Protein 4H5B (pdb70)

Sequence (301 aa):
ETALLTLDTLAKYLQEKEVQLDIEENGGQRFIRMGWRFEMGDAAVLVSVNDGPNNTSRLEITCVTQKTYADRRAEVAMMLNDRNRERAFARSIDQEGNVWLEYVGFYPTLAEMPQETFDTLFGGVLMHFQDDYAALEGYVPQEGMQIQQPQAALLTLDTLAKYLQEKEVQLDIEENGGQRFIRMGWRFEMGDAAVLVSVNDGPNNTSRLEITCVTQKTYADRRAEVAMMLNDRNRERAFARSIDQEGNVWLEYVGFYPTLAEMPQETFDTLFGGVLMHFQDDYAALEGYVPQEGMQIQQPQ

Solvent-accessible surface area: 14997 Å² total; per-residue (Å²): 189,121,32,63,3,42,11,81,23,0,13,102,14,6,104,93,118,158,19,135,47,95,74,56,110,102,80,73,74,92,22,0,98,3,47,19,137,12,72,10,10,41,9,31,0,47,1,16,21,28,108,36,106,76,102,5,1,75,0,48,0,20,0,20,2,119,76,74,10,55,135,73,40,73,101,0,5,49,47,1,7,47,40,2,49,121,80,3,12,5,1,0,0,28,134,127,0,31,1,37,1,31,4,20,0,13,2,18,53,94,19,92,0,40,66,79,2,0,43,41,1,13,34,24,0,20,48,43,1,4,48,2,0,8,38,6,69,60,62,134,40,187,168,41,40,84,143,88,34,76,24,92,84,69,1,46,10,84,25,0,5,63,15,5,102,106,124,157,30,164,28,89,69,61,113,61,87,82,69,96,28,0,98,5,63,60,196,24,133,16,13,51,4,26,0,51,0,14,18,32,94,35,110,74,104,5,0,82,0,47,0,18,0,19,0,102,91,76,8,52,136,77,43,76,104,1,4,46,50,1,7,70,42,2,74,136,96,8,8,4,1,0,0,14,135,121,0,24,2,65,0,16,2,20,0,13,2,20,47,89,14,112,0,51,62,79,2,0,42,32,0,12,26,17,0,22,109,48,1,53,65,2,0,28,44,6,67,57,76,86,104,148,161,75,174,142,134,148,126,107,225

Radius of gyration: 20.13 Å; Cα contacts (8 Å, |Δi|>4): 583; chains: 2; bounding box: 49×69×47 Å

Foldseek 3Di:
DQQWDAQVSVVVLCVVVVFDWDWDDDDHWIKIWHWFQFPQAIKIKIWGWADDPPQKIKTKIKIKGPDFDLVCQVVLQVVQVVCVVVHDWHWHADNRGIIMTMDIDMGRHRHDDDSVNSCVVVLRSVQVVSVSSCVVRVNADPVGGDSDDGSD/DWDAQVVLVVLCVVVVFDWDWDDDDNFIKIWHKAADPQAIWIWIWGWAQDPPQKIKTKIKIKTPDFDQVCQVVLQVVQVVCVVVHDFHWHADNRGIIMTMDIDMDRHRHDDDSVNSCVVNVVSVVVVSVSSCVVRVDDPDDDDDDDDDD

CATH classification: 3.30.1460.70

Organism: Deinococcus radiodurans (strain ATCC 13939 / DSM 20539 / JCM 16871 / CCUG 27074 / LMG 4051 / NBRC 15346 / NCIMB 9279 / VKM B-1422 / R1) (NCBI:txid243230)

InterPro domains:
  IPR019660 Putative sensory transduction regulator YbjN [PF10722] (19-150)

Nearest PDB structures (foldseek):
  4h5b-assembly1_A  TM=1.007E+00  e=1.788E-30  Deinococcus radiodurans R1 = ATCC 13939 = DSM 20539
  6vu7-assembly1_D  TM=5.967E-01  e=1.656E-03  Escherichia coli 55989
  5fr7-assembly1_B  TM=5.844E-01  e=1.860E-03  Erwinia amylovora CFBP1430
  5vly-assembly1_A  TM=4.175E-01  e=1.415E-02  Qubevirus durum
  4ang-assembly1_A  TM=4.502E-01  e=2.159E-01  Pseudomonas phage PRR1

Structure (mmCIF, N/CA/C/O backbone):
data_4H5B
#
_entry.id   4H5B
#
_cell.length_a   91.714
_cell.length_b   91.714
_cell.length_c   87.746
_cell.angle_alpha   90.00
_cell.angle_beta   90.00
_cell.angle_gamma   120.00
#
_symmetry.space_group_name_H-M   'P 65'
#
loop_
_entity.id
_entity.type
_entity.pdbx_description
1 polymer 'DR_1245 protein'
2 non-polymer 'BROMIDE ION'
3 non-polymer GLYCEROL
4 non-polymer 'POTASSIUM ION'
5 non-polymer 'SULFATE ION'
6 water water
#
loop_
_atom_site.group_PDB
_atom_site.id
_atom_site.type_symbol
_atom_site.label_atom_id
_atom_site.label_alt_id
_atom_site.label_comp_id
_atom_site.label_asym_id
_atom_site.label_entity_id
_atom_site.label_seq_id
_atom_site.pdbx_PDB_ins_code
_atom_site.Cartn_x
_atom_site.Cartn_y
_atom_site.Cartn_z
_atom_site.occupancy
_atom_site.B_iso_or_equiv
_atom_site.auth_seq_id
_atom_site.auth_comp_id
_atom_site.auth_asym_id
_atom_site.auth_atom_id
_atom_site.pdbx_PDB_model_num
ATOM 1 N N . GLU A 1 2 ? 85.132 36.335 8.864 1.00 42.90 2 GLU A N 1
ATOM 2 C CA . GLU A 1 2 ? 86.319 36.022 9.695 1.00 38.65 2 GLU A CA 1
ATOM 3 C C . GLU A 1 2 ? 86.001 36.238 11.182 1.00 33.74 2 GLU A C 1
ATOM 4 O O . GLU A 1 2 ? 86.129 35.302 11.970 1.00 36.44 2 GLU A O 1
ATOM 10 N N . THR A 1 3 ? 85.595 37.443 11.579 1.00 41.33 3 THR A N 1
ATOM 11 C CA . THR A 1 3 ? 85.327 37.660 13.006 1.00 37.57 3 THR A CA 1
ATOM 12 C C . THR A 1 3 ? 83.896 38.125 13.369 1.00 33.87 3 THR A C 1
ATOM 13 O O . THR A 1 3 ? 83.624 38.407 14.539 1.00 33.98 3 THR A O 1
ATOM 17 N N . ALA A 1 4 ? 83.014 38.225 12.379 1.00 30.98 4 ALA A N 1
ATOM 18 C CA . ALA A 1 4 ? 81.658 38.696 12.620 1.00 28.69 4 ALA A CA 1
ATOM 19 C C . ALA A 1 4 ? 80.738 37.528 12.928 1.00 26.37 4 ALA A C 1
ATOM 20 O O . ALA A 1 4 ? 80.518 36.646 12.078 1.00 25.83 4 ALA A O 1
ATOM 22 N N . LEU A 1 5 ? 80.204 37.520 14.147 1.00 24.51 5 LEU A N 1
ATOM 23 C CA . LEU A 1 5 ? 79.371 36.401 14.610 1.00 23.03 5 LEU A CA 1
ATOM 24 C C . LEU A 1 5 ? 77.911 36.809 14.681 1.00 22.10 5 LEU A C 1
ATOM 25 O O . LEU A 1 5 ? 77.575 37.995 14.668 1.00 21.29 5 LEU A O 1
ATOM 30 N N . LEU A 1 6 ? 77.051 35.806 14.779 1.00 21.28 6 LEU A N 1
ATOM 31 C CA . LEU A 1 6 ? 75.614 36.043 14.845 1.00 20.84 6 LEU A CA 1
ATOM 32 C C . LEU A 1 6 ? 75.209 36.652 16.193 1.00 21.33 6 LEU A C 1
ATOM 33 O O . LEU A 1 6 ? 75.012 35.932 17.207 1.00 21.80 6 LEU A O 1
ATOM 38 N N . THR A 1 7 ? 75.078 37.972 16.201 1.00 21.28 7 THR A N 1
ATOM 39 C CA . THR A 1 7 ? 74.606 38.690 17.386 1.00 22.07 7 THR A CA 1
ATOM 40 C C . THR A 1 7 ? 73.797 39.862 16.865 1.00 22.21 7 THR A C 1
ATOM 41 O O . THR A 1 7 ? 73.982 40.272 15.717 1.00 21.87 7 THR A O 1
ATOM 45 N N . LEU A 1 8 ? 72.918 40.415 17.698 1.00 23.08 8 LEU A N 1
ATOM 46 C CA . LEU A 1 8 ? 72.095 41.553 17.267 1.00 23.41 8 LEU A CA 1
ATOM 47 C C . LEU A 1 8 ? 72.970 42.765 16.881 1.00 24.67 8 LEU A C 1
ATOM 48 O O . LEU A 1 8 ? 72.684 43.482 15.922 1.00 24.61 8 LEU A O 1
ATOM 53 N N . ASP A 1 9 ? 74.065 42.968 17.597 1.00 25.89 9 ASP A N 1
ATOM 54 C CA . ASP A 1 9 ? 74.969 44.073 17.271 1.00 27.82 9 ASP A CA 1
ATOM 55 C C . ASP A 1 9 ? 75.669 43.902 15.930 1.00 25.99 9 ASP A C 1
ATOM 56 O O . ASP A 1 9 ? 75.907 44.895 15.228 1.00 26.10 9 ASP A O 1
ATOM 61 N N . THR A 1 10 ? 76.006 42.664 15.570 1.00 24.57 10 THR A N 1
ATOM 62 C CA . THR A 1 10 ? 76.610 42.447 14.259 1.00 24.23 10 THR A CA 1
ATOM 63 C C . THR A 1 10 ? 75.579 42.795 13.155 1.00 23.34 10 THR A C 1
ATOM 64 O O . THR A 1 10 ? 75.900 43.472 12.181 1.00 23.12 10 THR A O 1
ATOM 68 N N . LEU A 1 11 ? 74.341 42.371 13.339 1.00 22.44 11 LEU A N 1
ATOM 69 C CA . LEU A 1 11 ? 73.315 42.652 12.315 1.00 22.69 11 LEU A CA 1
ATOM 70 C C . LEU A 1 11 ? 72.969 44.135 12.218 1.00 23.29 11 LEU A C 1
ATOM 71 O O . LEU A 1 11 ? 72.720 44.623 11.127 1.00 24.06 11 LEU A O 1
ATOM 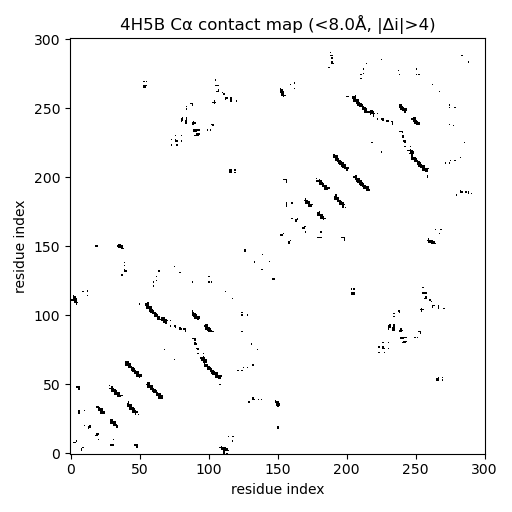76 N N . ALA A 1 12 ? 72.941 44.839 13.347 1.00 24.08 12 ALA A N 1
ATOM 77 C CA . ALA A 1 12 ? 72.736 46.295 13.371 1.00 25.16 12 ALA A CA 1
ATOM 78 C C . ALA A 1 12 ? 73.821 47.042 12.596 1.00 26.51 12 ALA A C 1
ATOM 79 O O . ALA A 1 12 ? 73.543 48.002 11.858 1.00 26.65 12 ALA A O 1
ATOM 81 N N . LYS A 1 13 ? 75.059 46.581 12.766 1.00 26.84 13 LYS A N 1
ATOM 82 C CA . LYS A 1 13 ? 76.190 47.134 12.043 1.00 28.46 13 LYS A CA 1
ATOM 83 C C . LYS A 1 13 ? 75.997 46.936 10.534 1.00 27.64 13 LYS A C 1
ATOM 84 O O . LYS A 1 13 ? 76.143 47.893 9.783 1.00 28.57 13 LYS A O 1
ATOM 90 N N . TYR A 1 14 ? 75.676 45.715 10.109 1.00 26.15 14 TYR A N 1
ATOM 91 C CA . TYR A 1 14 ? 75.432 45.450 8.687 1.00 26.65 14 TYR A CA 1
ATOM 92 C C . TYR A 1 14 ? 74.334 46.366 8.086 1.00 27.59 14 TYR A C 1
ATOM 93 O O . TYR A 1 14 ? 74.466 46.866 6.955 1.00 28.77 14 TYR A O 1
ATOM 102 N N . LEU A 1 15 ? 73.268 46.571 8.849 1.00 27.09 15 LEU A N 1
ATOM 103 C CA . LEU A 1 15 ? 72.169 47.457 8.439 1.00 27.75 15 LEU A CA 1
ATOM 104 C C . LEU A 1 15 ? 72.598 48.934 8.397 1.00 30.27 15 LEU A C 1
ATOM 105 O O . LEU A 1 15 ? 72.299 49.659 7.442 1.00 31.07 15 LEU A O 1
ATOM 110 N N . GLN A 1 16 ? 73.353 49.356 9.403 1.00 31.79 16 GLN A N 1
ATOM 111 C CA . GLN A 1 16 ? 73.944 50.700 9.440 1.00 35.51 16 GLN A CA 1
ATOM 112 C C . GLN A 1 16 ? 74.849 50.967 8.244 1.00 37.00 16 GLN A C 1
ATOM 113 O O . GLN A 1 16 ? 74.814 52.060 7.668 1.00 36.78 16 GLN A O 1
ATOM 119 N N . GLU A 1 17 ? 75.654 49.965 7.893 1.00 36.92 17 GLU A N 1
ATOM 120 C CA . GLU A 1 17 ? 76.561 50.067 6.754 1.00 39.50 17 GLU A CA 1
ATOM 121 C C . GLU A 1 17 ? 75.831 50.279 5.426 1.00 40.13 17 GLU A C 1
ATOM 122 O O . GLU A 1 17 ? 76.415 50.776 4.465 1.00 42.86 17 GLU A O 1
ATOM 128 N N . LYS A 1 18 ? 74.558 49.915 5.382 1.00 38.58 18 LYS A N 1
ATOM 129 C CA . LYS A 1 18 ? 73.734 50.151 4.204 1.00 39.96 18 LYS A CA 1
ATOM 130 C C . LYS A 1 18 ? 72.842 51.379 4.383 1.00 40.25 18 LYS A C 1
ATOM 131 O O . LYS A 1 18 ? 71.863 51.559 3.640 1.00 41.27 18 LYS A O 1
ATOM 137 N N . GLU A 1 19 ? 73.188 52.190 5.386 1.00 40.01 19 GLU A N 1
ATOM 138 C CA . GLU A 1 19 ? 72.482 53.414 5.791 1.00 41.03 19 GLU A CA 1
ATOM 139 C C . GLU A 1 19 ? 70.981 53.196 6.052 1.00 38.85 19 GLU A C 1
ATOM 140 O O . GLU A 1 19 ? 70.154 54.087 5.847 1.00 38.03 19 GLU A O 1
ATOM 151 N N . VAL A 1 20 ? 70.651 52.003 6.534 1.00 34.94 20 VAL A N 1
ATOM 152 C CA . VA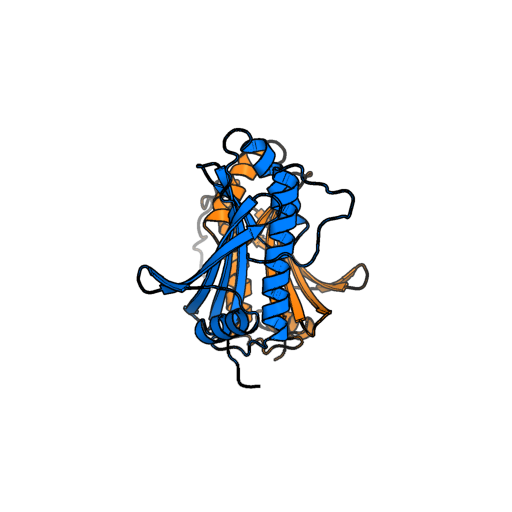L A 1 20 ? 69.291 51.694 6.967 1.00 33.44 20 VAL A CA 1
ATOM 153 C C . VAL A 1 20 ? 69.086 52.348 8.323 1.00 34.78 20 VAL A C 1
ATOM 154 O O . VAL A 1 20 ? 69.939 52.203 9.202 1.00 34.29 20 VAL A O 1
ATOM 158 N N . GLN A 1 21 ? 67.999 53.107 8.486 1.00 35.04 21 GLN A N 1
ATOM 159 C CA . GLN A 1 21 ? 67.705 53.745 9.783 1.00 36.50 21 GLN A CA 1
ATOM 160 C C . GLN A 1 21 ? 67.021 52.712 10.676 1.00 34.45 21 GLN A C 1
ATOM 161 O O . GLN A 1 21 ? 66.107 52.020 10.241 1.00 33.09 21 GLN A O 1
ATOM 177 N N . LEU A 1 22 ? 67.435 52.636 11.935 1.00 34.27 22 LEU A N 1
ATOM 178 C CA . LEU A 1 22 ? 66.915 51.615 12.824 1.00 33.55 22 LEU A CA 1
ATOM 179 C C . LEU A 1 22 ? 66.999 52.049 14.269 1.00 35.01 22 LEU A C 1
ATOM 180 O O . LEU A 1 22 ? 67.806 52.932 14.618 1.00 36.42 22 LEU A O 1
ATOM 185 N N . ASP A 1 23 ? 66.190 51.429 15.120 1.00 34.59 23 ASP A N 1
ATOM 186 C CA . ASP A 1 23 ? 66.438 51.551 16.556 1.00 38.14 23 ASP A CA 1
ATOM 187 C C . ASP A 1 23 ? 66.478 50.194 17.231 1.00 37.51 23 ASP A C 1
ATOM 188 O O . ASP A 1 23 ? 65.880 49.217 16.751 1.00 34.94 23 ASP A O 1
ATOM 197 N N . ILE A 1 24 ? 67.225 50.121 18.320 1.00 39.26 24 ILE A N 1
ATOM 198 C CA . ILE A 1 24 ? 67.323 48.903 19.077 1.00 39.98 24 ILE A CA 1
ATOM 199 C C . ILE A 1 24 ? 66.400 49.044 20.293 1.00 43.01 24 ILE A C 1
ATOM 200 O O . ILE A 1 24 ? 66.537 49.976 21.079 1.00 42.12 24 ILE A O 1
ATOM 205 N N . GLU A 1 25 ? 65.439 48.133 20.416 1.00 43.63 25 GLU A N 1
ATOM 206 C CA . GLU A 1 25 ? 64.460 48.186 21.497 1.00 49.30 25 GLU A CA 1
ATOM 207 C C . GLU A 1 25 ? 64.520 46.925 22.352 1.00 50.47 25 GLU A C 1
ATOM 208 O O . GLU A 1 25 ? 65.285 46.014 22.065 1.00 45.26 25 GLU A O 1
ATOM 214 N N . GLU A 1 26 ? 63.702 46.881 23.399 1.00 55.88 26 GLU A N 1
ATOM 215 C CA . GLU A 1 26 ? 63.706 45.771 24.343 1.00 61.56 26 GLU A CA 1
ATOM 216 C C . GLU A 1 26 ? 62.317 45.545 24.932 1.00 65.76 26 GLU A C 1
ATOM 217 O O . GLU A 1 26 ? 61.717 46.468 25.490 1.00 67.75 26 GLU A O 1
ATOM 223 N N . ASN A 1 27 ? 61.816 44.320 24.786 1.00 66.73 27 ASN A N 1
ATOM 224 C CA . ASN A 1 27 ? 60.599 43.859 25.462 1.00 70.06 27 ASN A CA 1
ATOM 225 C C . ASN A 1 27 ? 60.893 42.576 26.217 1.00 72.51 27 ASN A C 1
ATOM 226 O O . ASN A 1 27 ? 61.537 41.669 25.681 1.00 72.18 27 ASN A O 1
ATOM 231 N N . GLY A 1 28 ? 60.423 42.494 27.457 1.00 73.43 28 GLY A N 1
ATOM 232 C CA . GLY A 1 28 ? 60.803 41.392 28.323 1.00 73.93 28 GLY A CA 1
ATOM 233 C C . GLY A 1 28 ? 62.306 41.455 28.482 1.00 75.08 28 GLY A C 1
ATOM 234 O O . GLY A 1 28 ? 62.866 42.519 28.770 1.00 78.63 28 GLY A O 1
ATOM 235 N N . GLY A 1 29 ? 62.969 40.328 28.270 1.00 72.33 29 GLY A N 1
ATOM 236 C CA . GLY A 1 29 ? 64.426 40.303 28.306 1.00 71.50 29 GLY A CA 1
ATOM 237 C C . GLY A 1 29 ? 65.064 40.493 26.936 1.00 66.36 29 GLY A C 1
ATOM 238 O O . GLY A 1 29 ? 66.259 40.789 26.844 1.00 66.95 29 GLY A O 1
ATOM 239 N N . GLN A 1 30 ? 64.260 40.350 25.883 1.00 61.54 30 GLN A N 1
ATOM 240 C CA . GLN A 1 30 ? 64.755 40.257 24.501 1.00 55.68 30 GLN A CA 1
ATOM 241 C C . GLN A 1 30 ? 64.870 41.609 23.767 1.00 49.66 30 GLN A C 1
ATOM 242 O O . GLN A 1 30 ? 63.871 42.293 23.553 1.00 46.30 30 GLN A O 1
ATOM 248 N N . ARG A 1 31 ? 66.098 41.970 23.396 1.00 44.09 31 ARG A N 1
ATOM 249 C CA . ARG A 1 31 ? 66.356 43.115 22.523 1.00 39.63 31 ARG A CA 1
ATOM 250 C C . ARG A 1 31 ? 66.014 42.771 21.076 1.00 34.30 31 ARG A C 1
ATOM 251 O O . ARG A 1 31 ? 66.129 41.612 20.664 1.00 31.79 31 ARG A O 1
ATOM 259 N N . PHE A 1 32 ? 65.606 43.777 20.301 1.00 31.36 32 PHE A N 1
ATOM 260 C CA . PHE A 1 32 ? 65.368 43.576 18.863 1.00 28.50 32 PHE A CA 1
ATOM 261 C C . PHE A 1 32 ? 65.637 44.857 18.089 1.00 27.50 32 PHE A C 1
ATOM 262 O O . PHE A 1 32 ? 65.647 45.955 18.673 1.00 27.86 32 PHE A O 1
ATOM 270 N N . ILE A 1 33 ? 65.838 44.720 16.782 1.00 24.78 33 ILE A N 1
ATOM 271 C CA . ILE A 1 33 ? 66.023 45.875 15.931 1.00 25.53 33 ILE A CA 1
ATOM 272 C C . ILE A 1 33 ? 64.632 46.159 15.337 1.00 25.79 33 ILE A C 1
ATOM 273 O O . ILE A 1 33 ? 63.954 45.225 14.832 1.00 23.88 33 ILE A O 1
ATOM 278 N N . ARG A 1 34 ? 64.219 47.421 15.399 1.00 27.62 34 ARG A N 1
ATOM 279 C CA . ARG A 1 34 ? 62.986 47.878 14.753 1.00 28.78 34 ARG A CA 1
ATOM 280 C C . ARG A 1 34 ? 63.291 48.865 13.628 1.00 29.00 34 ARG A C 1
ATOM 281 O O . ARG A 1 34 ? 64.047 49.812 13.818 1.00 29.07 34 ARG A O 1
ATOM 289 N N . MET A 1 35 ? 62.660 48.644 12.473 1.00 27.65 35 MET A N 1
ATOM 290 C CA . MET A 1 35 ? 62.819 49.495 11.303 1.00 28.68 35 MET A CA 1
ATOM 291 C C . MET A 1 35 ? 61.432 49.774 10.705 1.00 28.50 35 MET A C 1
ATOM 292 O O . MET A 1 35 ? 60.553 48.913 10.772 1.00 27.85 35 MET A O 1
ATOM 297 N N . GLY A 1 36 ? 61.252 50.969 10.145 1.00 29.19 36 GLY A N 1
ATOM 298 C CA . GLY A 1 36 ? 60.118 51.276 9.268 1.00 29.94 36 GLY A CA 1
ATOM 299 C C . GLY A 1 36 ? 60.659 51.125 7.850 1.00 30.27 36 GLY A C 1
ATOM 300 O O . GLY A 1 36 ? 61.872 51.247 7.628 1.00 31.29 36 GLY A O 1
ATOM 301 N N . TRP A 1 37 ? 59.781 50.844 6.897 1.00 28.82 37 TRP A N 1
ATOM 302 C CA . TRP A 1 37 ? 60.180 50.716 5.505 1.00 29.73 37 TRP A CA 1
ATOM 303 C C . TRP A 1 37 ? 59.056 51.192 4.637 1.00 30.33 37 TRP A C 1
ATOM 304 O O . TRP A 1 37 ? 57.915 50.777 4.827 1.00 30.02 37 TRP A O 1
ATOM 315 N N . ARG A 1 38 ? 59.347 52.074 3.690 1.00 31.96 38 ARG A N 1
ATOM 316 C CA . ARG A 1 38 ? 58.306 52.557 2.770 1.00 34.61 38 ARG A CA 1
ATOM 317 C C . ARG A 1 38 ? 58.463 51.899 1.413 1.00 33.57 38 ARG A C 1
ATOM 318 O O . ARG A 1 38 ? 59.373 52.227 0.653 1.00 35.47 38 ARG A O 1
ATOM 326 N N . PHE A 1 39 ? 57.582 50.966 1.107 1.00 31.96 39 PHE A N 1
ATOM 327 C CA . PHE A 1 39 ? 57.616 50.308 -0.192 1.00 32.29 39 PHE A CA 1
ATOM 328 C C . PHE A 1 39 ? 56.771 51.114 -1.163 1.00 33.98 39 PHE A C 1
ATOM 329 O O . PHE A 1 39 ? 55.975 51.922 -0.727 1.00 34.82 39 PHE A O 1
ATOM 337 N N . GLU A 1 40 ? 56.924 50.887 -2.471 1.00 37.73 40 GLU A N 1
ATOM 338 C CA . GLU A 1 40 ? 56.110 51.629 -3.461 1.00 40.40 40 GLU A CA 1
ATOM 339 C C . GLU A 1 40 ? 54.616 51.489 -3.176 1.00 38.22 40 GLU A C 1
ATOM 340 O O . GLU A 1 40 ? 53.843 52.431 -3.360 1.00 40.08 40 GLU A O 1
ATOM 346 N N . MET A 1 41 ? 54.198 50.323 -2.687 1.00 34.39 41 MET A N 1
ATOM 347 C CA . MET A 1 41 ? 52.770 50.100 -2.518 1.00 32.25 41 MET A CA 1
ATOM 348 C C . MET A 1 41 ? 52.258 50.311 -1.094 1.00 30.74 41 MET A C 1
ATOM 349 O O . MET A 1 41 ? 51.064 50.141 -0.829 1.00 29.32 41 MET A O 1
ATOM 354 N N . GLY A 1 42 ? 53.147 50.652 -0.160 1.00 28.98 42 GLY A N 1
ATOM 355 C CA . GLY A 1 42 ? 52.686 50.853 1.207 1.00 27.38 42 GLY A CA 1
ATOM 356 C C . GLY A 1 42 ? 53.829 50.777 2.209 1.00 26.36 42 GLY A C 1
ATOM 357 O O . GLY A 1 42 ? 54.944 50.391 1.874 1.00 25.81 42 GLY A O 1
ATOM 358 N N . ASP A 1 43 ? 53.539 51.188 3.431 1.00 26.67 43 ASP A N 1
ATOM 359 C CA . ASP A 1 43 ? 54.526 51.157 4.513 1.00 27.10 43 ASP A CA 1
ATOM 360 C C . ASP A 1 43 ? 54.529 49.807 5.230 1.00 24.73 43 ASP A C 1
ATOM 361 O O . ASP A 1 43 ? 53.583 49.032 5.097 1.00 23.87 43 ASP A O 1
ATOM 366 N N . ALA A 1 44 ? 55.585 49.545 6.007 1.00 24.33 44 ALA A N 1
ATOM 367 C CA . ALA A 1 44 ? 55.722 48.270 6.685 1.00 22.47 44 ALA A CA 1
ATOM 368 C C . ALA A 1 44 ? 56.650 48.465 7.899 1.00 23.28 44 ALA A C 1
ATOM 369 O O . ALA A 1 44 ? 57.324 49.507 8.013 1.00 23.66 44 ALA A O 1
ATOM 371 N N . ALA A 1 45 ? 56.600 47.520 8.829 1.00 22.38 45 ALA A N 1
ATOM 372 C CA . ALA A 1 45 ? 57.556 47.493 9.937 1.00 23.55 45 ALA A CA 1
ATOM 373 C C . ALA A 1 45 ? 58.414 46.275 9.632 1.00 22.90 45 ALA A C 1
ATOM 374 O O . ALA A 1 45 ? 57.914 45.296 9.071 1.00 21.69 45 ALA A O 1
ATOM 376 N N . VAL A 1 46 ? 59.707 46.346 9.948 1.00 23.82 46 VAL A N 1
ATOM 377 C CA . VAL A 1 46 ? 60.616 45.218 9.791 1.00 22.37 46 VAL A CA 1
ATOM 378 C C . VAL A 1 46 ? 61.356 45.048 11.130 1.00 23.03 46 VAL A C 1
ATOM 379 O O . VAL A 1 46 ? 61.909 46.027 11.653 1.00 23.77 46 VAL A O 1
ATOM 383 N N . LEU A 1 47 ? 61.300 43.840 11.700 1.00 21.81 47 LEU A N 1
ATOM 384 C CA . LEU A 1 47 ? 61.962 43.534 12.987 1.00 22.38 47 LEU A CA 1
ATOM 385 C C . LEU A 1 47 ? 62.991 42.424 12.828 1.00 21.61 47 LEU A C 1
ATOM 386 O O . LEU A 1 47 ? 62.830 41.541 11.978 1.00 20.31 47 LEU A O 1
ATOM 391 N N . VAL A 1 48 ? 64.045 42.483 13.636 1.00 21.61 48 VAL A N 1
ATOM 392 C CA . VAL A 1 48 ? 65.098 41.476 13.604 1.00 21.22 48 VAL A CA 1
ATOM 393 C C . VAL A 1 48 ? 65.467 41.188 15.071 1.00 22.00 48 VAL A C 1
ATOM 394 O O . VAL A 1 48 ? 65.645 42.122 15.876 1.00 21.29 48 VAL A O 1
ATOM 398 N N . SER A 1 49 ? 65.551 39.909 15.417 1.00 21.21 49 SER A N 1
ATOM 399 C CA . SER A 1 49 ? 66.108 39.539 16.703 1.00 23.10 49 SER A CA 1
ATOM 400 C C . SER A 1 49 ? 66.961 38.277 16.588 1.00 22.52 49 SER A C 1
ATOM 401 O O . SER A 1 49 ? 66.845 37.528 15.605 1.00 22.20 49 SER A O 1
ATOM 404 N N . VAL A 1 50 ? 67.807 38.068 17.597 1.00 23.16 50 VAL A N 1
ATOM 405 C CA . VAL A 1 50 ? 68.642 36.879 17.727 1.00 23.35 50 VAL A CA 1
ATOM 406 C C . VAL A 1 50 ? 68.329 36.311 19.091 1.00 25.83 50 VAL A C 1
ATOM 407 O O . VAL A 1 50 ? 68.606 36.948 20.116 1.00 25.79 50 VAL A O 1
ATOM 411 N N . ASN A 1 51 ? 67.755 35.115 19.116 1.00 27.26 51 ASN A N 1
ATOM 412 C CA . ASN A 1 51 ? 67.265 34.536 20.379 1.00 31.17 51 ASN A CA 1
ATOM 413 C C . ASN A 1 51 ? 68.040 33.272 20.724 1.00 32.40 51 ASN A C 1
ATOM 414 O O . ASN A 1 51 ? 68.092 32.351 19.929 1.00 27.95 51 ASN A O 1
ATOM 419 N N . ASP A 1 52 ? 68.658 33.218 21.899 1.00 34.97 52 ASP A N 1
ATOM 420 C CA . ASP A 1 52 ? 69.319 31.973 22.294 1.00 38.41 52 ASP A CA 1
ATOM 421 C C . ASP A 1 52 ? 68.374 30.909 22.774 1.00 40.48 52 ASP A C 1
ATOM 422 O O . ASP A 1 52 ? 67.289 31.190 23.311 1.00 42.14 52 ASP A O 1
ATOM 427 N N . GLY A 1 53 ? 68.791 29.667 22.565 1.00 38.84 53 GLY A N 1
ATOM 428 C CA . GLY A 1 53 ? 68.002 28.541 23.014 1.00 39.02 53 GLY A CA 1
ATOM 429 C C . GLY A 1 53 ? 68.890 27.525 23.671 1.00 38.78 53 GLY A C 1
ATOM 430 O O . GLY A 1 53 ? 70.094 27.751 23.821 1.00 38.74 53 GLY A O 1
ATOM 431 N N . PRO A 1 54 ? 68.304 26.392 24.056 1.00 40.55 54 PRO A N 1
ATOM 432 C CA . PRO A 1 54 ? 69.088 25.278 24.579 1.00 40.49 54 PRO A CA 1
ATOM 433 C C . PRO A 1 54 ? 69.907 24.604 23.468 1.00 37.51 54 PRO A C 1
ATOM 434 O O . PRO A 1 54 ? 69.717 24.881 22.259 1.00 35.51 54 PRO A O 1
ATOM 438 N N . ASN A 1 55 ? 70.809 23.730 23.887 1.00 36.48 55 ASN A N 1
ATOM 439 C CA . ASN A 1 55 ? 71.579 22.905 22.981 1.00 35.21 55 ASN A CA 1
ATOM 440 C C . ASN A 1 55 ? 72.462 23.765 22.094 1.00 32.81 55 ASN A C 1
ATOM 441 O O . ASN A 1 55 ? 72.701 23.431 20.923 1.00 31.49 55 ASN A O 1
ATOM 446 N N . ASN A 1 56 ? 72.903 24.891 22.664 1.00 31.55 56 ASN A N 1
ATOM 447 C CA . ASN A 1 56 ? 73.825 25.828 22.043 1.00 29.93 56 ASN A CA 1
ATOM 448 C C . ASN A 1 56 ? 73.365 26.217 20.658 1.00 27.54 56 ASN A C 1
ATOM 449 O O . ASN A 1 56 ? 74.154 26.285 19.726 1.00 26.28 56 ASN A O 1
ATOM 458 N N . THR A 1 57 ? 72.069 26.445 20.529 1.00 26.09 57 THR A N 1
ATOM 459 C CA . THR A 1 57 ? 71.509 26.819 19.247 1.00 24.85 57 THR A CA 1
ATOM 460 C C . THR A 1 57 ? 70.783 28.158 19.405 1.00 24.84 57 THR A C 1
ATOM 461 O O . THR A 1 57 ? 70.175 28.393 20.447 1.00 25.85 57 THR A O 1
ATOM 465 N N . SER A 1 58 ? 70.867 29.028 18.398 1.00 23.82 58 SER A N 1
ATOM 466 C CA . SER A 1 58 ? 70.200 30.334 18.419 1.00 23.99 58 SER A CA 1
ATOM 467 C C . SER A 1 58 ? 69.298 30.486 17.207 1.00 23.10 58 SER A C 1
ATOM 468 O O . SER A 1 58 ? 69.541 29.850 16.182 1.00 22.71 58 SER A O 1
ATOM 471 N N . ARG A 1 59 ? 68.265 31.319 17.332 1.00 23.37 59 ARG A N 1
ATOM 472 C CA . ARG A 1 59 ? 67.311 31.564 16.270 1.00 23.35 59 ARG A CA 1
ATOM 473 C C . ARG A 1 59 ? 67.447 33.019 15.801 1.00 23.46 59 ARG A C 1
ATOM 474 O O . ARG A 1 59 ? 67.436 33.963 16.620 1.00 24.40 59 ARG A O 1
ATOM 482 N N . LEU A 1 60 ? 67.677 33.186 14.507 1.00 21.05 60 LEU A N 1
ATOM 483 C CA . LEU A 1 60 ? 67.665 34.492 13.888 1.00 21.30 60 LEU A CA 1
ATOM 484 C C . LEU A 1 60 ? 66.245 34.636 13.321 1.00 21.29 60 LEU A C 1
ATOM 485 O O . LEU A 1 60 ? 65.787 33.781 12.557 1.00 19.90 60 LEU A O 1
ATOM 490 N N . GLU A 1 61 ? 65.527 35.662 13.768 1.00 22.07 61 GLU A N 1
ATOM 491 C CA . GLU A 1 61 ? 64.136 35.883 13.339 1.00 22.63 61 GLU A CA 1
ATOM 492 C C . GLU A 1 61 ? 64.054 37.253 12.663 1.00 22.24 61 GLU A C 1
ATOM 493 O O . GLU A 1 61 ? 64.571 38.243 13.205 1.00 22.01 61 GLU A O 1
ATOM 499 N N . ILE A 1 62 ? 63.472 37.287 11.456 1.00 20.73 62 ILE A N 1
ATOM 500 C CA . ILE A 1 62 ? 63.232 38.544 10.700 1.00 20.64 62 ILE A CA 1
ATOM 501 C C . ILE A 1 62 ? 61.733 38.557 10.392 1.00 22.26 62 ILE A C 1
ATOM 502 O O . ILE A 1 62 ? 61.182 37.531 9.956 1.00 20.83 62 ILE A O 1
ATOM 507 N N . THR A 1 63 ? 61.068 39.692 10.657 1.00 22.41 63 THR A N 1
ATOM 508 C CA . THR A 1 63 ? 59.623 39.785 10.508 1.00 22.42 63 THR A CA 1
ATOM 509 C C . THR A 1 63 ? 59.267 41.080 9.785 1.00 22.66 63 THR A C 1
ATOM 510 O O . THR A 1 63 ? 59.788 42.164 10.136 1.00 23.02 63 THR A O 1
ATOM 514 N N . CYS A 1 64 ? 58.378 40.967 8.799 1.00 21.27 64 CYS A N 1
ATOM 515 C CA . CYS A 1 64 ? 57.839 42.121 8.084 1.00 21.08 64 CYS A CA 1
ATOM 516 C C . CYS A 1 64 ? 56.326 42.156 8.311 1.00 20.96 64 CYS A C 1
ATOM 517 O O . CYS A 1 64 ? 55.671 41.094 8.304 1.00 19.38 64 CYS A O 1
ATOM 520 N N . VAL A 1 65 ? 55.751 43.352 8.461 1.00 20.34 65 VAL A N 1
ATOM 521 C CA . VAL A 1 65 ? 54.295 43.439 8.585 1.00 21.01 65 VAL A CA 1
ATOM 522 C C . VAL A 1 65 ? 53.786 44.672 7.849 1.00 21.21 65 VAL A C 1
ATOM 523 O O . VAL A 1 65 ? 54.356 45.760 7.959 1.00 21.56 65 VAL A O 1
ATOM 527 N N . THR A 1 66 ? 52.742 44.480 7.064 1.00 20.78 66 THR A N 1
ATOM 528 C CA . THR A 1 66 ? 52.123 45.587 6.321 1.00 21.57 66 THR A CA 1
ATOM 529 C C . THR A 1 66 ? 51.517 46.588 7.298 1.00 23.18 66 THR A C 1
ATOM 530 O O . THR A 1 66 ? 50.931 46.186 8.291 1.00 24.14 66 THR A O 1
ATOM 534 N N . GLN A 1 67 ? 51.656 47.886 7.016 1.00 24.54 67 GLN A N 1
ATOM 535 C CA . GLN A 1 67 ? 50.843 48.915 7.689 1.00 26.94 67 GLN A CA 1
ATOM 536 C C . GLN A 1 67 ? 49.389 48.777 7.230 1.00 27.33 67 GLN A C 1
ATOM 537 O O . GLN A 1 67 ? 48.453 49.028 7.998 1.00 27.72 67 GLN A O 1
ATOM 543 N N . LYS A 1 68 ? 49.195 48.397 5.966 1.00 26.45 68 LYS A N 1
ATOM 544 C CA . LYS A 1 68 ? 47.835 48.291 5.427 1.00 27.30 68 LYS A CA 1
ATOM 545 C C . LYS A 1 68 ? 47.187 47.015 5.944 1.00 26.93 68 LYS A C 1
ATOM 546 O O . LYS A 1 68 ? 47.885 46.059 6.303 1.00 24.53 68 LYS A O 1
ATOM 557 N N . THR A 1 69 ? 45.860 47.027 6.033 1.00 28.23 69 THR A N 1
ATOM 558 C CA . THR A 1 69 ? 45.123 45.860 6.518 1.00 28.79 69 THR A CA 1
ATOM 559 C C . THR A 1 69 ? 44.098 45.373 5.489 1.00 29.31 69 THR A C 1
ATOM 560 O O . THR A 1 69 ? 43.606 46.155 4.646 1.00 29.06 69 THR A O 1
ATOM 564 N N . TYR A 1 70 ? 43.762 44.084 5.583 1.00 28.21 70 TYR A N 1
ATOM 565 C CA . TYR A 1 70 ? 42.919 43.424 4.605 1.00 28.80 70 TYR A CA 1
ATOM 566 C C . TYR A 1 70 ? 41.870 42.525 5.280 1.00 29.82 70 TYR A C 1
ATOM 567 O O . TYR A 1 70 ? 41.604 41.403 4.816 1.00 29.29 70 TYR A O 1
ATOM 576 N N . ALA A 1 71 ? 41.300 43.003 6.388 1.00 31.62 71 ALA A N 1
ATOM 577 C CA . ALA A 1 71 ? 40.354 42.194 7.170 1.00 33.99 71 ALA A CA 1
ATOM 578 C C . ALA A 1 71 ? 39.123 41.788 6.362 1.00 35.20 71 ALA A C 1
ATOM 579 O O . ALA A 1 71 ? 38.537 40.738 6.616 1.00 36.76 71 ALA A O 1
ATOM 581 N N . ASP A 1 72 ? 38.765 42.600 5.376 1.00 35.53 72 ASP A N 1
ATOM 582 C CA . ASP A 1 72 ? 37.570 42.354 4.569 1.00 37.82 72 ASP A CA 1
ATOM 583 C C . ASP A 1 72 ? 37.773 41.289 3.482 1.00 37.38 72 ASP A C 1
ATOM 584 O O . ASP A 1 72 ? 36.801 40.841 2.851 1.00 37.08 72 ASP A O 1
ATOM 593 N N . ARG A 1 73 ? 39.034 40.895 3.278 1.00 35.60 73 ARG A N 1
ATOM 594 C CA . ARG A 1 73 ? 39.425 39.899 2.275 1.00 34.42 73 ARG A CA 1
ATOM 595 C C . ARG A 1 73 ? 40.163 38.742 2.971 1.00 32.99 73 ARG A C 1
ATOM 596 O O . ARG A 1 73 ? 41.026 38.084 2.376 1.00 31.20 73 ARG A O 1
ATOM 604 N N . ARG A 1 74 ? 39.845 38.491 4.235 1.00 33.29 74 ARG A N 1
ATOM 605 C CA . ARG A 1 74 ? 40.695 37.638 5.056 1.00 32.29 74 ARG A CA 1
ATOM 606 C C . ARG A 1 74 ? 40.907 36.212 4.502 1.00 31.71 74 ARG A C 1
ATOM 607 O O . ARG A 1 74 ? 42.053 35.729 4.422 1.00 27.73 74 ARG A O 1
ATOM 615 N N . ALA A 1 75 ? 39.803 35.563 4.114 1.00 31.54 75 ALA A N 1
ATOM 616 C CA . ALA A 1 75 ? 39.841 34.198 3.553 1.00 32.44 75 ALA A CA 1
ATOM 617 C C . ALA A 1 75 ? 40.624 34.146 2.238 1.00 30.88 75 ALA A C 1
ATOM 618 O O . ALA A 1 75 ? 41.493 33.272 2.062 1.00 29.91 75 ALA A O 1
ATOM 620 N N . GLU A 1 76 ? 40.320 35.088 1.345 1.00 29.47 76 GLU A N 1
ATOM 621 C CA . GLU A 1 76 ? 41.032 35.246 0.075 1.00 29.60 76 GLU A CA 1
ATOM 622 C C . GLU A 1 76 ? 42.544 35.437 0.284 1.00 27.03 76 GLU A C 1
ATOM 623 O O . GLU A 1 76 ? 43.366 34.775 -0.360 1.00 25.10 76 GLU A O 1
ATOM 629 N N . VAL A 1 77 ? 42.910 36.358 1.164 1.00 25.08 77 VAL A N 1
ATOM 630 C CA . VAL A 1 77 ? 44.322 36.565 1.444 1.00 23.73 77 VAL A CA 1
ATOM 631 C C . VAL A 1 77 ? 44.969 35.294 2.025 1.00 23.07 77 VAL A C 1
ATOM 632 O O . VAL A 1 77 ? 46.038 34.901 1.588 1.00 21.86 77 VAL A O 1
ATOM 636 N N . ALA A 1 78 ? 44.297 34.644 2.974 1.00 23.85 78 ALA A N 1
ATOM 637 C CA . ALA A 1 78 ? 44.844 33.453 3.628 1.00 24.42 78 ALA A CA 1
ATOM 638 C C . ALA A 1 78 ? 45.220 32.409 2.553 1.00 24.34 78 ALA A C 1
ATOM 639 O O . ALA A 1 78 ? 46.305 31.840 2.593 1.00 23.01 78 ALA A O 1
ATOM 641 N N . MET A 1 79 ? 44.324 32.180 1.600 1.00 25.72 79 MET A N 1
ATOM 642 C CA . MET A 1 79 ? 44.611 31.202 0.529 1.00 27.85 79 MET A CA 1
ATOM 643 C C . MET A 1 79 ? 45.747 31.615 -0.403 1.00 26.25 79 MET A C 1
ATOM 644 O O . MET A 1 79 ? 46.590 30.794 -0.775 1.00 24.95 79 MET A O 1
ATOM 649 N N . MET A 1 80 ? 45.781 32.885 -0.784 1.00 25.69 80 MET A N 1
ATOM 650 C CA . MET A 1 80 ? 46.938 33.372 -1.539 1.00 27.13 80 MET A CA 1
ATOM 651 C C . MET A 1 80 ? 48.275 33.142 -0.787 1.00 23.54 80 MET A C 1
ATOM 652 O O . MET A 1 80 ? 49.255 32.650 -1.340 1.00 21.61 80 MET A O 1
ATOM 657 N N . LEU A 1 81 ? 48.318 33.540 0.478 1.00 21.30 81 LEU A N 1
ATOM 658 C CA . LEU A 1 81 ? 49.531 33.350 1.296 1.00 20.39 81 LEU A CA 1
ATOM 659 C C . LEU A 1 81 ? 49.869 31.869 1.495 1.00 20.90 81 LEU A C 1
ATOM 660 O O . LEU A 1 81 ? 51.051 31.475 1.484 1.00 20.19 81 LEU A O 1
ATOM 665 N N . ASN A 1 82 ? 48.830 31.056 1.676 1.00 21.67 82 ASN A N 1
ATOM 666 C CA . ASN A 1 82 ? 48.998 29.589 1.781 1.00 22.58 82 ASN A CA 1
ATOM 667 C C . ASN A 1 82 ? 49.819 29.013 0.617 1.00 22.64 82 ASN A C 1
ATOM 668 O O . ASN A 1 82 ? 50.770 28.254 0.818 1.00 21.16 82 ASN A O 1
ATOM 673 N N . ASP A 1 83 ? 49.455 29.376 -0.612 1.00 24.51 83 ASP A N 1
ATOM 674 C CA . ASP A 1 83 ? 50.159 28.812 -1.784 1.00 25.80 83 ASP A CA 1
ATOM 675 C C . ASP A 1 83 ? 51.628 29.264 -1.831 1.00 24.07 83 ASP A C 1
ATOM 676 O O . ASP A 1 83 ? 52.536 28.470 -2.076 1.00 25.19 83 ASP A O 1
ATOM 681 N N . ARG A 1 84 ? 51.868 30.530 -1.523 1.00 22.30 84 ARG A N 1
ATOM 682 C CA . ARG A 1 84 ? 53.233 31.052 -1.425 1.00 21.60 84 ARG A CA 1
ATOM 683 C C . ARG A 1 84 ? 54.078 30.407 -0.320 1.00 20.65 84 ARG A C 1
ATOM 684 O O . ARG A 1 84 ? 55.316 30.224 -0.472 1.00 20.18 84 ARG A O 1
ATOM 692 N N . ASN A 1 85 ? 53.410 30.046 0.778 1.00 19.40 85 ASN A N 1
ATOM 693 C CA . ASN A 1 85 ? 54.069 29.362 1.894 1.00 19.30 85 ASN A CA 1
ATOM 694 C C . ASN A 1 85 ? 54.602 27.977 1.575 1.00 21.01 85 ASN A C 1
ATOM 695 O O . ASN A 1 85 ? 55.453 27.455 2.318 1.00 22.06 85 ASN A O 1
ATOM 700 N N . ARG A 1 86 ? 54.033 27.364 0.548 1.00 22.31 86 ARG A N 1
ATOM 701 C CA . ARG A 1 86 ? 54.486 26.066 0.058 1.00 24.12 86 ARG A CA 1
ATOM 702 C C . ARG A 1 86 ? 55.567 26.228 -1.039 1.00 24.88 86 ARG A C 1
ATOM 703 O O . ARG A 1 86 ? 56.534 25.469 -1.073 1.00 26.17 86 ARG A O 1
ATOM 718 N N . GLU A 1 87 ? 55.375 27.200 -1.937 1.00 25.46 87 GLU A N 1
ATOM 719 C CA . GLU A 1 87 ? 56.205 27.343 -3.151 1.00 27.58 87 GLU A CA 1
ATOM 720 C C . GLU A 1 87 ? 57.480 28.126 -2.915 1.00 25.98 87 GLU A C 1
ATOM 721 O O . GLU A 1 87 ? 58.414 28.003 -3.679 1.00 24.85 87 GLU A O 1
ATOM 727 N N . ARG A 1 88 ? 57.500 28.932 -1.853 1.00 22.73 88 ARG A N 1
ATOM 728 C CA . ARG A 1 88 ? 58.572 29.874 -1.586 1.00 22.64 88 ARG A CA 1
ATOM 729 C C . ARG A 1 88 ? 59.129 29.695 -0.172 1.00 22.38 88 ARG A C 1
ATOM 730 O O . ARG A 1 88 ? 58.526 29.015 0.650 1.00 21.97 88 ARG A O 1
ATOM 738 N N . ALA A 1 89 ? 60.272 30.324 0.080 1.00 20.24 89 ALA A N 1
ATOM 739 C CA . ALA A 1 89 ? 60.802 30.482 1.413 1.00 19.99 89 ALA A CA 1
ATOM 740 C C . ALA A 1 89 ? 59.857 31.341 2.274 1.00 18.25 89 ALA A C 1
ATOM 741 O O . ALA A 1 89 ? 59.018 32.086 1.757 1.00 17.11 89 ALA A O 1
ATOM 743 N N . PHE A 1 90 ? 60.032 31.247 3.592 1.00 17.48 90 PHE A N 1
ATOM 744 C CA . PHE A 1 90 ? 59.398 32.152 4.561 1.00 17.11 90 PHE A CA 1
ATOM 745 C C . PHE A 1 90 ? 57.947 31.785 4.870 1.00 17.17 90 PHE A C 1
ATOM 746 O O . PHE A 1 90 ? 57.359 30.928 4.191 1.00 16.46 90 PHE A O 1
ATOM 754 N N . ALA A 1 91 ? 57.418 32.395 5.928 1.00 16.27 91 ALA A N 1
ATOM 755 C CA . ALA A 1 91 ? 56.111 32.052 6.484 1.00 16.66 91 ALA A CA 1
ATOM 756 C C . ALA A 1 91 ? 55.223 33.300 6.557 1.00 16.89 91 ALA A C 1
ATOM 757 O O . ALA A 1 91 ? 55.521 34.235 7.307 1.00 16.06 91 ALA A O 1
ATOM 759 N N . ARG A 1 92 ? 54.152 33.285 5.770 1.00 16.87 92 ARG A N 1
ATOM 760 C CA . ARG A 1 92 ? 53.215 34.431 5.681 1.00 17.02 92 ARG A CA 1
ATOM 761 C C . ARG A 1 92 ? 51.922 34.129 6.423 1.00 17.81 92 ARG A C 1
ATOM 762 O O . ARG A 1 92 ? 51.519 32.966 6.545 1.00 17.60 92 ARG A O 1
ATOM 770 N N . SER A 1 93 ? 51.280 35.174 6.950 1.00 18.32 93 SER A N 1
ATOM 771 C CA . SER A 1 93 ? 50.010 35.014 7.603 1.00 19.57 93 SER A CA 1
ATOM 772 C C . SER A 1 93 ? 49.280 36.337 7.629 1.00 20.03 93 SER A C 1
ATOM 773 O O . SER A 1 93 ? 49.892 37.403 7.428 1.00 18.89 93 SER A O 1
ATOM 776 N N . ILE A 1 94 ? 47.982 36.258 7.857 1.00 20.51 94 ILE A N 1
ATOM 777 C CA . ILE A 1 94 ? 47.204 37.473 8.056 1.00 21.72 94 ILE A CA 1
ATOM 778 C C . ILE A 1 94 ? 46.560 37.385 9.420 1.00 23.88 94 ILE A C 1
ATOM 779 O O . ILE A 1 94 ? 45.921 36.381 9.737 1.00 24.93 94 ILE A O 1
ATOM 784 N N . ASP A 1 95 ? 46.722 38.428 10.233 1.00 25.67 95 ASP A N 1
ATOM 785 C CA . ASP A 1 95 ? 46.200 38.375 11.593 1.00 28.52 95 ASP A CA 1
ATOM 786 C C . ASP A 1 95 ? 44.742 38.844 11.660 1.00 31.68 95 ASP A C 1
ATOM 787 O O . ASP A 1 95 ? 44.145 39.183 10.639 1.00 30.47 95 ASP A O 1
ATOM 792 N N . GLN A 1 96 ? 44.163 38.831 12.856 1.00 35.06 96 GLN A N 1
ATOM 793 C CA . GLN A 1 96 ? 42.749 39.170 13.012 1.00 38.65 96 GLN A CA 1
ATOM 794 C C . GLN A 1 96 ? 42.432 40.599 12.581 1.00 37.78 96 GLN A C 1
ATOM 795 O O . GLN A 1 96 ? 41.371 40.854 12.013 1.00 37.56 96 GLN A O 1
ATOM 806 N N . GLU A 1 97 ? 43.369 41.507 12.824 1.00 37.05 97 GLU A N 1
ATOM 807 C CA . GLU A 1 97 ? 43.210 42.909 12.422 1.00 37.13 97 GLU A CA 1
ATOM 808 C C . GLU A 1 97 ? 43.345 43.078 10.902 1.00 33.69 97 GLU A C 1
ATOM 809 O O . GLU A 1 97 ? 42.930 44.084 10.352 1.00 32.64 97 GLU A O 1
ATOM 820 N N . GLY A 1 98 ? 43.936 42.097 10.220 1.00 30.59 98 GLY A N 1
ATOM 821 C CA . GLY A 1 98 ? 44.077 42.174 8.768 1.00 27.60 98 GLY A CA 1
ATOM 822 C C . GLY A 1 98 ? 45.460 42.565 8.279 1.00 25.29 98 GLY A C 1
ATOM 823 O O . GLY A 1 98 ? 45.677 42.698 7.076 1.00 23.72 98 GLY A O 1
ATOM 824 N N . ASN A 1 99 ? 46.408 42.744 9.201 1.00 24.73 99 ASN A N 1
ATOM 825 C CA . ASN A 1 99 ? 47.775 43.047 8.827 1.00 23.25 99 ASN A CA 1
ATOM 826 C C . ASN A 1 99 ? 48.405 41.742 8.327 1.00 21.73 99 ASN A C 1
ATOM 827 O O . ASN A 1 99 ? 48.122 40.669 8.880 1.00 21.77 99 ASN A O 1
ATOM 832 N N . VAL A 1 100 ? 49.249 41.856 7.311 1.00 20.39 100 VAL A N 1
ATOM 833 C CA . VAL A 1 100 ? 49.889 40.702 6.689 1.00 19.17 100 VAL A CA 1
ATOM 834 C C . VAL A 1 100 ? 51.355 40.646 7.099 1.00 19.08 100 VAL A C 1
ATOM 835 O O . VAL A 1 100 ? 52.058 41.643 6.994 1.00 18.28 100 VAL A O 1
ATOM 839 N N . TRP A 1 101 ? 51.785 39.452 7.538 1.00 19.08 101 TRP A N 1
ATOM 840 C CA . TRP A 1 101 ? 53.113 39.221 8.121 1.00 19.15 101 TRP A CA 1
ATOM 841 C C . TRP A 1 101 ? 53.902 38.304 7.255 1.00 18.55 101 TRP A C 1
ATOM 842 O O . TRP A 1 101 ? 53.349 37.335 6.705 1.00 17.61 101 TRP A O 1
ATOM 853 N N . LEU A 1 102 ? 55.199 38.556 7.131 1.00 17.98 102 LEU A N 1
ATOM 854 C CA . LEU A 1 102 ? 56.080 37.535 6.558 1.00 17.87 102 LEU A CA 1
ATOM 855 C C . LEU A 1 102 ? 57.229 37.345 7.543 1.00 18.27 102 LEU A C 1
ATOM 856 O O . LEU A 1 102 ? 57.869 38.349 7.973 1.00 17.06 102 LEU A O 1
ATOM 861 N N . GLU A 1 103 ? 57.488 36.075 7.889 1.00 17.93 103 GLU A N 1
ATOM 862 C CA . GLU A 1 103 ? 58.498 35.747 8.893 1.00 18.67 103 GLU A CA 1
ATOM 863 C C . GLU A 1 103 ? 59.584 34.827 8.369 1.00 17.98 103 GLU A C 1
ATOM 864 O O . GLU A 1 103 ? 59.317 33.936 7.554 1.00 17.23 103 GLU A O 1
ATOM 870 N N . TYR A 1 104 ? 60.794 35.007 8.896 1.00 17.43 104 TYR A N 1
ATOM 871 C CA . TYR A 1 104 ? 61.909 34.080 8.664 1.00 17.78 104 TYR A CA 1
ATOM 872 C C . TYR A 1 104 ? 62.403 33.614 10.025 1.00 18.77 104 TYR A C 1
ATOM 873 O O . TYR A 1 104 ? 62.574 34.459 10.936 1.00 18.43 104 TYR A O 1
ATOM 882 N N . VAL A 1 105 ? 62.627 32.301 10.182 1.00 18.71 105 VAL A N 1
ATOM 883 C CA . VAL A 1 105 ? 63.361 31.791 11.369 1.00 19.04 105 VAL A CA 1
ATOM 884 C C . VAL A 1 105 ? 64.467 30.875 10.867 1.00 19.42 105 VAL A C 1
ATOM 885 O O . VAL A 1 105 ? 64.220 29.996 10.021 1.00 20.19 105 VAL A O 1
ATOM 892 N N . GLY A 1 106 ? 65.705 31.161 11.264 1.00 17.69 106 GLY A N 1
ATOM 893 C CA . GLY A 1 106 ? 66.811 30.283 10.971 1.00 17.91 106 GLY A CA 1
ATOM 894 C C . GLY A 1 106 ? 67.418 29.825 12.284 1.00 18.34 106 GLY A C 1
ATOM 895 O O . GLY A 1 106 ? 67.483 30.619 13.235 1.00 18.14 106 GLY A O 1
ATOM 896 N N . PHE A 1 107 ? 67.876 28.580 12.319 1.00 18.81 107 PHE A N 1
ATOM 897 C CA . PHE A 1 107 ? 68.508 27.988 13.490 1.00 19.52 107 PHE A CA 1
ATOM 898 C C . PHE A 1 107 ? 69.989 27.837 13.185 1.00 19.78 107 PHE A C 1
ATOM 899 O O . PHE A 1 107 ? 70.366 27.207 12.177 1.00 18.80 107 PHE A O 1
ATOM 907 N N . TYR A 1 108 ? 70.818 28.349 14.098 1.00 19.20 108 TYR A N 1
ATOM 908 C CA . TYR A 1 108 ? 72.269 28.400 13.933 1.00 19.65 108 TYR A CA 1
ATOM 909 C C . TYR A 1 108 ? 72.923 27.969 15.237 1.00 20.40 108 TYR A C 1
ATOM 910 O O . TYR A 1 108 ? 72.320 28.135 16.303 1.00 20.26 108 TYR A O 1
ATOM 919 N N . PRO A 1 109 ? 74.156 27.429 15.163 1.00 21.39 109 PRO A N 1
ATOM 920 C CA . PRO A 1 109 ? 74.890 27.271 16.410 1.00 22.59 109 PRO A CA 1
ATOM 921 C C . PRO A 1 109 ? 75.074 28.675 17.025 1.00 22.77 109 PRO A C 1
ATOM 922 O O . PRO A 1 109 ? 75.211 29.656 16.312 1.00 21.65 109 PRO A O 1
ATOM 926 N N . THR A 1 110 ? 74.982 28.762 18.343 1.00 24.14 110 THR A N 1
ATOM 927 C CA . THR A 1 110 ? 75.144 30.041 19.020 1.00 24.19 110 THR A CA 1
ATOM 928 C C . THR A 1 110 ? 76.478 30.672 18.663 1.00 23.52 110 THR A C 1
ATOM 929 O O . THR A 1 110 ? 77.521 29.999 18.671 1.00 24.00 110 THR A O 1
ATOM 933 N N . LEU A 1 111 ? 76.408 31.956 18.303 1.00 22.40 111 LEU A N 1
ATOM 934 C CA . LEU A 1 111 ? 77.571 32.746 17.877 1.00 22.88 111 LEU A CA 1
ATOM 935 C C . LEU A 1 111 ? 78.228 32.171 16.629 1.00 22.82 111 LEU A C 1
ATOM 936 O O . LEU A 1 111 ? 79.426 32.322 16.435 1.00 23.06 111 LEU A O 1
ATOM 941 N N . ALA A 1 112 ? 77.431 31.527 15.773 1.00 22.55 112 ALA A N 1
ATOM 942 C CA . ALA A 1 112 ? 77.906 31.139 14.425 1.00 23.21 112 ALA A CA 1
ATOM 943 C C . ALA A 1 112 ? 78.479 32.338 13.673 1.00 23.47 112 ALA A C 1
ATOM 944 O O . ALA A 1 112 ? 77.991 33.448 13.813 1.00 21.98 112 ALA A O 1
ATOM 946 N N . GLU A 1 113 ? 79.461 32.088 12.815 1.00 25.14 113 GLU A N 1
ATOM 947 C CA . GLU A 1 113 ? 79.873 33.094 11.849 1.00 27.69 113 GLU A CA 1
ATOM 948 C C . GLU A 1 113 ? 78.674 33.528 11.030 1.00 26.80 113 GLU A C 1
ATOM 949 O O . GLU A 1 113 ? 77.908 32.691 10.575 1.00 25.40 113 GLU A O 1
ATOM 955 N N . MET A 1 114 ? 78.510 34.836 10.862 1.00 26.95 114 MET A N 1
ATOM 956 C CA . MET A 1 114 ? 77.462 35.394 10.025 1.00 26.83 114 MET A CA 1
ATOM 957 C C . MET A 1 114 ? 78.079 36.508 9.153 1.00 27.05 114 MET A C 1
ATOM 958 O O . MET A 1 114 ? 78.062 37.684 9.538 1.00 27.51 114 MET A O 1
ATOM 963 N N . PRO A 1 115 ? 78.636 36.133 7.978 1.00 26.95 115 PRO A N 1
ATOM 964 C CA . PRO A 1 115 ? 79.272 37.077 7.063 1.00 27.73 115 PRO A CA 1
ATOM 965 C C . PRO A 1 115 ? 78.257 38.097 6.524 1.00 26.86 115 PRO A C 1
ATOM 966 O O . PRO A 1 115 ? 77.050 37.788 6.376 1.00 25.08 115 PRO A O 1
ATOM 970 N N . GLN A 1 116 ? 78.744 39.299 6.276 1.00 27.15 116 GLN A N 1
ATOM 971 C CA . GLN A 1 116 ? 77.935 40.397 5.752 1.00 28.36 116 GLN A CA 1
ATOM 972 C C . GLN A 1 116 ? 77.225 39.985 4.460 1.00 28.15 116 GLN A C 1
ATOM 973 O O . GLN A 1 116 ? 76.054 40.285 4.265 1.00 27.26 116 GLN A O 1
ATOM 979 N N . GLU A 1 117 ? 77.940 39.275 3.588 1.00 29.17 117 GLU A N 1
ATOM 980 C CA . GLU A 1 117 ? 77.348 38.862 2.321 1.00 30.37 117 GLU A CA 1
ATOM 981 C C . GLU A 1 117 ? 76.121 37.969 2.542 1.00 28.27 117 GLU A C 1
ATOM 982 O O . GLU A 1 117 ? 75.101 38.126 1.859 1.00 27.48 117 GLU A O 1
ATOM 988 N N . THR A 1 118 ? 76.217 37.055 3.502 1.00 26.52 118 THR A N 1
ATOM 989 C CA . THR A 1 118 ? 75.135 36.113 3.773 1.00 25.90 118 THR A CA 1
ATOM 990 C C . THR A 1 118 ? 73.932 36.834 4.379 1.00 23.63 118 THR A C 1
ATOM 991 O O . THR A 1 118 ? 72.787 36.629 3.938 1.00 21.54 118 THR A O 1
ATOM 995 N N . PHE A 1 119 ? 74.183 37.668 5.387 1.00 23.16 119 PHE A N 1
ATOM 996 C CA . PHE A 1 119 ? 73.087 38.412 5.971 1.00 22.93 119 PHE A CA 1
ATOM 997 C C . PHE A 1 119 ? 72.413 39.334 4.937 1.00 23.24 119 PHE A C 1
ATOM 998 O O . PHE A 1 119 ? 71.193 39.421 4.910 1.00 22.78 119 PHE A O 1
ATOM 1006 N N . ASP A 1 120 ? 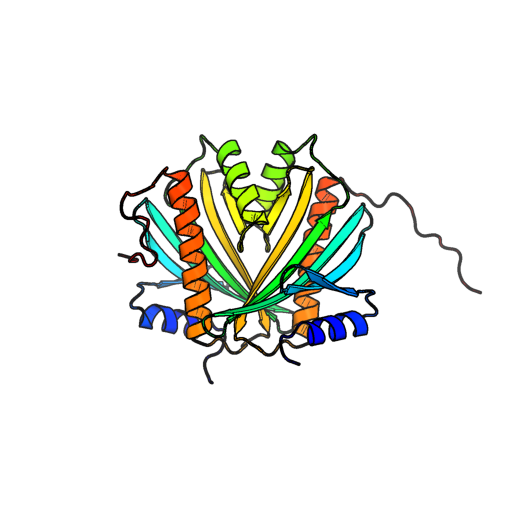73.196 40.038 4.133 1.00 25.39 120 ASP A N 1
ATOM 1007 C CA . ASP A 1 120 ? 72.625 40.951 3.150 1.00 27.19 120 ASP A CA 1
ATOM 1008 C C . ASP A 1 120 ? 71.732 40.176 2.157 1.00 26.98 120 ASP A C 1
ATOM 1009 O O . ASP A 1 120 ? 70.688 40.679 1.740 1.00 27.13 120 ASP A O 1
ATOM 1014 N N . THR A 1 121 ? 72.176 38.985 1.759 1.00 25.80 121 THR A N 1
ATOM 1015 C CA . THR A 1 121 ? 71.409 38.123 0.864 1.00 26.23 121 THR A CA 1
ATOM 1016 C C . THR A 1 121 ? 70.117 37.671 1.508 1.00 24.42 121 THR A C 1
ATOM 1017 O O . THR A 1 121 ? 69.065 37.697 0.871 1.00 23.29 121 THR A O 1
ATOM 1021 N N . LEU A 1 122 ? 70.215 37.234 2.763 1.00 22.55 122 LEU A N 1
ATOM 1022 C CA . LEU A 1 122 ? 69.053 36.788 3.510 1.00 21.34 122 LEU A CA 1
ATOM 1023 C C . LEU A 1 122 ? 68.054 37.918 3.680 1.00 21.02 122 LEU A C 1
ATOM 1024 O O . LEU A 1 122 ? 66.838 37.749 3.387 1.00 19.45 122 LEU A O 1
ATOM 1029 N N . PHE A 1 123 ? 68.553 39.049 4.199 1.00 20.53 123 PHE A N 1
ATOM 1030 C CA . PHE A 1 123 ? 67.713 40.200 4.514 1.00 21.64 123 PHE A CA 1
ATOM 1031 C C . PHE A 1 123 ? 67.043 40.748 3.237 1.00 22.84 123 PHE A C 1
ATOM 1032 O O . PHE A 1 123 ? 65.826 41.005 3.229 1.00 22.68 123 PHE A O 1
ATOM 1040 N N . GLY A 1 124 ? 67.840 40.890 2.171 1.00 23.73 124 GLY A N 1
ATOM 1041 C CA . GLY A 1 124 ? 67.357 41.367 0.858 1.00 24.96 124 GLY A CA 1
ATOM 1042 C C . GLY A 1 124 ? 66.279 40.422 0.331 1.00 24.79 124 GLY A C 1
ATOM 1043 O O . GLY A 1 124 ? 65.234 40.881 -0.182 1.00 24.51 124 GLY A O 1
ATOM 1044 N N . GLY A 1 125 ? 66.554 39.117 0.465 1.00 23.31 125 GLY A N 1
ATOM 1045 C CA . GLY A 1 125 ? 65.621 38.029 0.109 1.00 23.13 125 GLY A CA 1
ATOM 1046 C C . GLY A 1 125 ? 64.269 38.152 0.817 1.00 22.43 125 GLY A C 1
ATOM 1047 O O . GLY A 1 125 ? 63.206 38.096 0.178 1.00 22.90 125 GLY A O 1
ATOM 1048 N N . VAL A 1 126 ? 64.305 38.329 2.130 1.00 20.64 126 VAL A N 1
ATOM 1049 C CA . VAL A 1 126 ? 63.091 38.542 2.922 1.00 20.50 126 VAL A CA 1
ATOM 1050 C C . VAL A 1 126 ? 62.308 39.746 2.409 1.00 21.70 126 VAL A C 1
ATOM 1051 O O . VAL A 1 126 ? 61.119 39.620 2.120 1.00 21.26 126 VAL A O 1
ATOM 1055 N N . LEU A 1 127 ? 62.977 40.886 2.256 1.00 21.19 127 LEU A N 1
ATOM 1056 C CA . LEU A 1 127 ? 62.300 42.099 1.807 1.00 24.21 127 LEU A CA 1
ATOM 1057 C C . LEU A 1 127 ? 61.725 41.915 0.396 1.00 23.36 127 LEU A C 1
ATOM 1058 O O . LEU A 1 127 ? 60.663 42.424 0.098 1.00 23.27 127 LEU A O 1
ATOM 1063 N N . MET A 1 128 ? 62.439 41.218 -0.466 1.00 24.40 128 MET A N 1
ATOM 1064 C CA . MET A 1 128 ? 61.951 41.074 -1.843 1.00 27.03 128 MET A CA 1
ATOM 1065 C C . MET A 1 128 ? 60.699 40.187 -1.870 1.00 23.87 128 MET A C 1
ATOM 1066 O O . MET A 1 128 ? 59.734 40.495 -2.568 1.00 22.48 128 MET A O 1
ATOM 1071 N N . HIS A 1 129 ? 60.727 39.095 -1.110 1.00 21.09 129 HIS A N 1
ATOM 1072 C CA . HIS A 1 129 ? 59.537 38.243 -0.993 1.00 20.76 129 HIS A CA 1
ATOM 1073 C C . HIS A 1 129 ? 58.356 38.975 -0.390 1.00 20.25 129 HIS A C 1
ATOM 1074 O O . HIS A 1 129 ? 57.214 38.813 -0.854 1.00 20.19 129 HIS A O 1
ATOM 1081 N N . PHE A 1 130 ? 58.614 39.766 0.643 1.00 18.78 130 PHE A N 1
ATOM 1082 C CA . PHE A 1 130 ? 57.561 40.541 1.290 1.00 18.97 130 PHE A CA 1
ATOM 1083 C C . PHE A 1 130 ? 56.965 41.572 0.326 1.00 20.41 130 PHE A C 1
ATOM 1084 O O . PHE A 1 130 ? 55.726 41.733 0.287 1.00 20.59 130 PHE A O 1
ATOM 1092 N N . GLN A 1 131 ? 57.845 42.280 -0.393 1.00 20.48 131 GLN A N 1
ATOM 1093 C CA . GLN A 1 131 ? 57.436 43.284 -1.376 1.00 23.65 131 GLN A CA 1
ATOM 1094 C C . GLN A 1 131 ? 56.559 42.636 -2.455 1.00 22.12 131 GLN A C 1
ATOM 1095 O O . GLN A 1 131 ? 55.546 43.197 -2.860 1.00 21.47 131 GLN A O 1
ATOM 1101 N N . ASP A 1 132 ? 56.951 41.451 -2.907 1.00 21.26 132 ASP A N 1
ATOM 1102 C CA . ASP A 1 132 ? 56.148 40.725 -3.876 1.00 22.74 132 ASP A CA 1
ATOM 1103 C C . ASP A 1 132 ? 54.719 40.422 -3.369 1.00 21.24 132 ASP A C 1
ATOM 1104 O O . ASP A 1 132 ? 53.743 40.614 -4.089 1.00 20.32 132 ASP A O 1
ATOM 1109 N N . ASP A 1 133 ? 54.605 39.946 -2.134 1.00 19.63 133 ASP A N 1
ATOM 1110 C CA . ASP A 1 133 ? 53.282 39.683 -1.538 1.00 19.76 133 ASP A CA 1
ATOM 1111 C C . ASP A 1 133 ? 52.492 40.994 -1.385 1.00 19.39 133 ASP A C 1
ATOM 1112 O O . ASP A 1 133 ? 51.296 41.047 -1.705 1.00 19.53 133 ASP A O 1
ATOM 1117 N N . TYR A 1 134 ? 53.172 42.041 -0.919 1.00 18.67 134 TYR A N 1
ATOM 1118 C CA . TYR A 1 134 ? 52.539 43.340 -0.686 1.00 19.74 134 TYR A CA 1
ATOM 1119 C C . TYR A 1 134 ? 52.006 43.895 -2.021 1.00 19.89 134 TYR A C 1
ATOM 1120 O O . TYR A 1 134 ? 50.886 44.406 -2.091 1.00 20.14 134 TYR A O 1
ATOM 1129 N N . ALA A 1 135 ? 52.819 43.775 -3.069 1.00 20.21 135 ALA A N 1
ATOM 1130 C CA . ALA A 1 135 ? 52.410 44.182 -4.432 1.00 20.79 135 ALA A CA 1
ATOM 1131 C C . ALA A 1 135 ? 51.160 43.419 -4.892 1.00 20.95 135 ALA A C 1
ATOM 1132 O O . ALA A 1 135 ? 50.210 44.017 -5.426 1.00 21.45 135 ALA A O 1
ATOM 1134 N N . ALA A 1 136 ? 51.122 42.110 -4.632 1.00 20.69 136 ALA A N 1
ATOM 1135 C CA . ALA A 1 136 ? 49.951 41.285 -4.980 1.00 21.31 136 ALA A CA 1
ATOM 1136 C C . ALA A 1 136 ? 48.687 41.721 -4.227 1.00 22.23 136 ALA A C 1
ATOM 1137 O O . ALA A 1 136 ? 47.622 41.861 -4.834 1.00 23.72 136 ALA A O 1
ATOM 1139 N N . LEU A 1 137 ? 48.802 41.978 -2.928 1.00 21.89 137 LEU A N 1
ATOM 1140 C CA . LEU A 1 137 ? 47.655 42.478 -2.124 1.00 22.50 137 LEU A CA 1
ATOM 1141 C C . LEU A 1 137 ? 47.087 43.808 -2.652 1.00 22.95 137 LEU A C 1
ATOM 1142 O O . LEU A 1 137 ? 45.862 44.054 -2.637 1.00 22.79 137 LEU A O 1
ATOM 1147 N N . GLU A 1 138 ? 48.004 44.661 -3.093 1.00 22.95 138 GLU A N 1
ATOM 1148 C CA . GLU A 1 138 ? 47.671 46.003 -3.550 1.00 24.10 138 GLU A CA 1
ATOM 1149 C C . GLU A 1 138 ? 47.338 46.066 -5.054 1.00 24.90 138 GLU A C 1
ATOM 1150 O O . GLU A 1 138 ? 46.929 47.119 -5.552 1.00 25.76 138 GLU A O 1
ATOM 1156 N N . GLY A 1 139 ? 47.532 44.954 -5.758 1.00 24.29 139 GLY A N 1
ATOM 1157 C CA . GLY A 1 139 ? 47.351 44.895 -7.208 1.00 26.05 139 GLY A CA 1
ATOM 1158 C C . GLY A 1 139 ? 48.325 45.799 -7.923 1.00 27.04 139 GLY A C 1
ATOM 1159 O O . GLY A 1 139 ? 47.990 46.427 -8.919 1.00 28.88 139 GLY A O 1
ATOM 1160 N N . TYR A 1 140 ? 49.535 45.886 -7.406 1.00 25.93 140 TYR A N 1
ATOM 1161 C CA . TYR A 1 140 ? 50.522 46.791 -7.953 1.00 26.55 140 TYR A CA 1
ATOM 1162 C C . TYR A 1 140 ? 51.335 46.060 -9.024 1.00 26.22 140 TYR A C 1
ATOM 1163 O O . TYR A 1 140 ? 52.021 45.060 -8.730 1.00 25.20 140 TYR A O 1
ATOM 1172 N N . VAL A 1 141 ? 51.285 46.567 -10.241 1.00 26.61 141 VAL A N 1
ATOM 1173 C CA . VAL A 1 141 ? 51.901 45.877 -11.363 1.00 27.17 141 VAL A CA 1
ATOM 1174 C C . VAL A 1 141 ? 52.428 46.958 -12.339 1.00 28.69 141 VAL A C 1
ATOM 1175 O O . VAL A 1 141 ? 51.863 47.195 -13.404 1.00 29.56 141 VAL A O 1
ATOM 1182 N 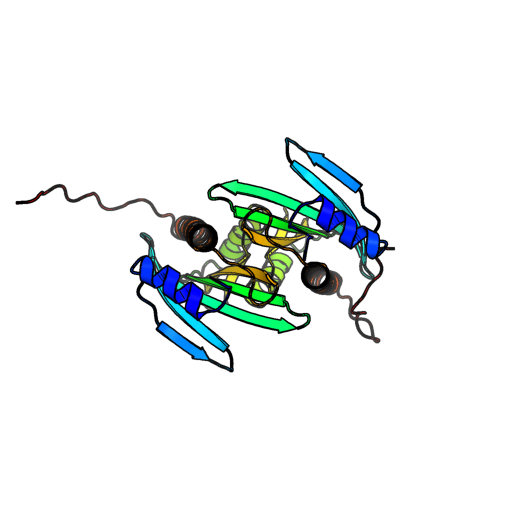N . PRO A 1 142 ? 53.513 47.659 -11.941 1.00 28.91 142 PRO A N 1
ATOM 1183 C CA . PRO A 1 142 ? 53.930 48.822 -12.710 1.00 31.22 142 PRO A CA 1
ATOM 1184 C C . PRO A 1 142 ? 54.560 48.412 -14.050 1.00 32.89 142 PRO A C 1
ATOM 1185 O O . PRO A 1 142 ? 55.178 47.328 -14.141 1.00 32.72 142 PRO A O 1
ATOM 1189 N N . GLN A 1 143 ? 54.375 49.263 -15.040 1.00 35.30 143 GLN A N 1
ATOM 1190 C CA . GLN A 1 143 ? 54.811 49.042 -16.432 1.00 38.33 143 GLN A CA 1
ATOM 1191 C C . GLN A 1 143 ? 56.311 48.709 -16.525 1.00 40.76 143 GLN A C 1
ATOM 1192 O O . GLN A 1 143 ? 56.693 47.826 -17.286 1.00 40.79 143 GLN A O 1
ATOM 1198 N N . GLU A 1 144 ? 57.129 49.410 -15.730 1.00 41.91 144 GLU A N 1
ATOM 1199 C CA . GLU A 1 144 ? 58.587 49.298 -15.786 1.00 44.91 144 GLU A CA 1
ATOM 1200 C C . GLU A 1 144 ? 59.043 48.079 -15.017 1.00 44.12 144 GLU A C 1
ATOM 1201 O O . GLU A 1 144 ? 60.223 47.739 -14.993 1.00 46.96 144 GLU A O 1
ATOM 1212 N N . GLY A 1 145 ? 58.098 47.433 -14.353 1.00 43.11 145 GLY A N 1
ATOM 1213 C CA . GLY A 1 145 ? 58.397 46.290 -13.553 1.00 44.11 145 GLY A CA 1
ATOM 1214 C C . GLY A 1 145 ? 58.797 46.805 -12.193 1.00 48.12 145 GLY A C 1
ATOM 1215 O O . GLY A 1 145 ? 59.188 47.962 -12.028 1.00 48.32 145 GLY A O 1
ATOM 1216 N N . MET A 1 146 ? 58.706 45.927 -11.220 1.00 34.47 146 MET A N 1
ATOM 1217 C CA . MET A 1 146 ? 59.003 46.266 -9.851 1.00 45.52 146 MET A CA 1
ATOM 1218 C C . MET A 1 146 ? 60.501 46.332 -9.609 1.00 47.80 146 MET A C 1
ATOM 1219 O O . MET A 1 146 ? 61.238 45.411 -9.969 1.00 50.98 146 MET A O 1
ATOM 1224 N N . GLN A 1 147 ? 60.944 47.422 -8.999 1.00 56.63 147 GLN A N 1
ATOM 1225 C CA . GLN A 1 147 ? 62.364 47.576 -8.726 1.00 65.60 147 GLN A CA 1
ATOM 1226 C C . GLN A 1 147 ? 62.823 46.601 -7.644 1.00 64.95 147 GLN A C 1
ATOM 1227 O O . GLN A 1 147 ? 62.257 46.537 -6.544 1.00 55.19 147 GLN A O 1
ATOM 1233 N N . ILE A 1 148 ? 63.844 45.830 -8.010 1.00 69.58 148 ILE A N 1
ATOM 1234 C CA . ILE A 1 148 ? 64.389 44.753 -7.189 1.00 75.02 148 ILE A CA 1
ATOM 1235 C C . ILE A 1 148 ? 64.908 45.314 -5.858 1.00 73.41 148 ILE A C 1
ATOM 1236 O O . ILE A 1 148 ? 64.760 44.680 -4.807 1.00 66.42 148 ILE A O 1
ATOM 1241 N N . GLN A 1 149 ? 65.458 46.528 -5.921 1.00 68.65 149 GLN A N 1
ATOM 1242 C CA . GLN A 1 149 ? 66.016 47.223 -4.775 1.00 66.78 149 GLN A CA 1
ATOM 1243 C C . GLN A 1 149 ? 65.267 48.537 -4.467 1.00 68.68 149 GLN A C 1
ATOM 1244 O O . GLN A 1 149 ? 65.482 49.547 -5.136 1.00 74.09 149 GLN A O 1
ATOM 1246 N N . GLN A 1 150 ? 64.400 48.519 -3.448 1.00 67.78 150 GLN A N 1
ATOM 1247 C CA . GLN A 1 150 ? 63.571 49.679 -3.061 1.00 66.44 150 GLN A CA 1
ATOM 1248 C C . GLN A 1 150 ? 64.055 50.350 -1.760 1.00 67.53 150 GLN A C 1
ATOM 1249 O O . GLN A 1 150 ? 64.291 49.663 -0.755 1.00 61.48 150 GLN A O 1
ATOM 1255 N N . PRO A 1 151 ? 64.184 51.696 -1.775 1.00 68.49 151 PRO A N 1
ATOM 1256 C CA . PRO A 1 151 ? 64.647 52.476 -0.616 1.00 64.99 151 PRO A CA 1
ATOM 1257 C C . PRO A 1 151 ? 63.734 52.427 0.619 1.00 58.94 151 PRO A C 1
ATOM 1258 O O . PRO A 1 151 ? 62.503 52.518 0.509 1.00 53.45 151 PRO A O 1
ATOM 1262 N N . GLN A 1 152 ? 64.360 52.308 1.790 1.00 51.96 152 GLN A N 1
ATOM 1263 C CA . GLN A 1 152 ? 63.664 52.391 3.066 1.00 45.34 152 GLN A CA 1
ATOM 1264 C C . GLN A 1 152 ? 62.899 53.702 3.155 1.00 48.83 152 GLN A C 1
ATOM 1265 O O . GLN A 1 152 ? 61.812 53.756 3.742 1.00 44.08 152 GLN A O 1
ATOM 1271 N N . ALA A 1 153 ? 63.496 54.743 2.564 1.00 57.25 153 ALA A N 1
ATOM 1272 C CA . ALA A 1 153 ? 63.002 56.133 2.559 1.00 63.88 153 ALA A CA 1
ATOM 1273 C C . ALA A 1 153 ? 61.761 56.413 3.420 1.00 69.18 153 ALA A C 1
ATOM 1274 O O . ALA A 1 153 ? 61.086 57.438 3.259 1.00 76.47 153 ALA A O 1
ATOM 1276 N N . ALA B 1 4 ? 82.760 18.958 9.992 1.00 41.54 4 ALA B N 1
ATOM 1277 C CA . ALA B 1 4 ? 81.277 18.861 10.152 1.00 31.55 4 ALA B CA 1
ATOM 1278 C C . ALA B 1 4 ? 80.630 20.095 9.492 1.00 28.61 4 ALA B C 1
ATOM 1279 O O . ALA B 1 4 ? 80.066 20.957 10.173 1.00 30.60 4 ALA B O 1
ATOM 1281 N N . LEU B 1 5 ? 80.762 20.197 8.180 1.00 39.45 5 LEU B N 1
ATOM 1282 C CA . LEU B 1 5 ? 80.245 21.351 7.460 1.00 35.18 5 LEU B CA 1
ATOM 1283 C C . LEU B 1 5 ? 78.858 21.051 6.884 1.00 31.48 5 LEU B C 1
ATOM 1284 O O . LEU B 1 5 ? 78.436 19.890 6.847 1.00 30.46 5 LEU B O 1
ATOM 1289 N N . LEU B 1 6 ? 78.163 22.101 6.459 1.00 28.49 6 LEU B N 1
ATOM 1290 C CA . LEU B 1 6 ? 76.818 21.969 5.906 1.00 26.23 6 LEU B CA 1
ATOM 1291 C C . LEU B 1 6 ? 76.882 21.378 4.498 1.00 26.53 6 LEU B C 1
ATOM 1292 O O . LEU B 1 6 ? 77.055 22.105 3.526 1.00 26.87 6 LEU B O 1
ATOM 1297 N N . THR B 1 7 ? 76.747 20.060 4.408 1.00 26.32 7 THR B N 1
ATOM 1298 C CA . THR B 1 7 ? 76.661 19.377 3.116 1.00 27.36 7 THR B CA 1
ATOM 1299 C C . THR B 1 7 ? 75.580 18.335 3.290 1.00 26.93 7 THR B C 1
ATOM 1300 O O . THR B 1 7 ? 75.321 17.890 4.398 1.00 25.82 7 THR B O 1
ATOM 1304 N N . LEU B 1 8 ? 74.940 17.924 2.208 1.00 28.16 8 LEU B N 1
ATOM 1305 C CA . LEU B 1 8 ? 73.906 16.901 2.366 1.00 28.00 8 LEU B CA 1
ATOM 1306 C C . LEU B 1 8 ? 74.493 15.623 3.024 1.00 29.42 8 LEU B C 1
ATOM 1307 O O . LEU B 1 8 ? 73.838 15.001 3.882 1.00 28.81 8 LEU B O 1
ATOM 1312 N N . ASP B 1 9 ? 75.725 15.261 2.646 1.00 31.03 9 ASP B N 1
ATOM 1313 C CA . ASP B 1 9 ? 76.343 14.012 3.135 1.00 33.35 9 ASP B CA 1
ATOM 1314 C C . ASP B 1 9 ? 76.532 14.073 4.660 1.00 31.91 9 ASP B C 1
ATOM 1315 O O . ASP B 1 9 ? 76.338 13.079 5.377 1.00 31.66 9 ASP B O 1
ATOM 1320 N N . THR B 1 10 ? 76.896 15.250 5.147 1.00 30.08 10 THR B N 1
ATOM 1321 C CA . THR B 1 10 ? 77.022 15.468 6.586 1.00 29.43 10 THR B CA 1
ATOM 1322 C C . THR B 1 10 ? 75.701 15.249 7.328 1.00 27.02 10 THR B C 1
ATOM 1323 O O . THR B 1 10 ? 75.675 14.605 8.374 1.00 27.07 10 THR B O 1
ATOM 1327 N N . LEU B 1 11 ? 74.616 15.812 6.802 1.00 25.13 11 LEU B N 1
ATOM 1328 C CA . LEU B 1 11 ? 73.312 15.656 7.406 1.00 23.53 11 LEU B CA 1
ATOM 1329 C C . LEU B 1 11 ? 72.844 14.198 7.391 1.00 24.44 11 LEU B C 1
ATOM 1330 O O . LEU B 1 11 ? 72.261 13.725 8.365 1.00 23.91 11 LEU B O 1
ATOM 1335 N N . ALA B 1 12 ? 73.136 13.482 6.306 1.00 25.35 12 ALA B N 1
ATOM 1336 C CA . ALA B 1 12 ? 72.755 12.084 6.218 1.00 26.50 12 ALA B CA 1
ATOM 1337 C C . ALA B 1 12 ? 73.560 11.266 7.236 1.00 28.43 12 ALA B C 1
ATOM 1338 O O . ALA B 1 12 ? 73.053 10.310 7.823 1.00 28.89 12 ALA B O 1
ATOM 1340 N N . LYS B 1 13 ? 74.818 11.642 7.449 1.00 29.25 13 LYS B N 1
ATOM 1341 C CA . LYS B 1 13 ? 75.630 10.940 8.440 1.00 31.75 13 LYS B CA 1
ATOM 1342 C C . LYS B 1 13 ? 75.012 11.149 9.824 1.00 30.72 13 LYS B C 1
ATOM 1343 O O . LYS B 1 13 ? 74.902 10.192 10.585 1.00 31.22 13 LYS B O 1
ATOM 1346 N N . TYR B 1 14 ? 74.587 12.384 10.119 1.00 28.33 14 TYR B N 1
ATOM 1347 C CA . TYR B 1 14 ? 73.973 12.692 11.413 1.00 28.28 14 TYR B CA 1
ATOM 1348 C C . TYR B 1 14 ? 72.692 11.896 11.619 1.00 28.40 14 TYR B C 1
ATOM 1349 O O . TYR B 1 14 ? 72.417 11.401 12.706 1.00 29.82 14 TYR B O 1
ATOM 1358 N N . LEU B 1 15 ? 71.884 11.788 10.574 1.00 27.85 15 LEU B N 1
ATOM 1359 C CA . LEU B 1 15 ? 70.658 11.017 10.687 1.00 27.84 15 LEU B CA 1
ATOM 1360 C C . LEU B 1 15 ? 70.971 9.543 10.839 1.00 30.29 15 LEU B C 1
ATOM 1361 O O . LEU B 1 15 ? 70.380 8.857 11.665 1.00 30.91 15 LEU B O 1
ATOM 1366 N N . GLN B 1 16 ? 71.924 9.059 10.059 1.00 32.80 16 GLN B N 1
ATOM 1367 C CA . GLN B 1 16 ? 72.270 7.650 10.118 1.00 37.28 16 GLN B CA 1
ATOM 1368 C C . G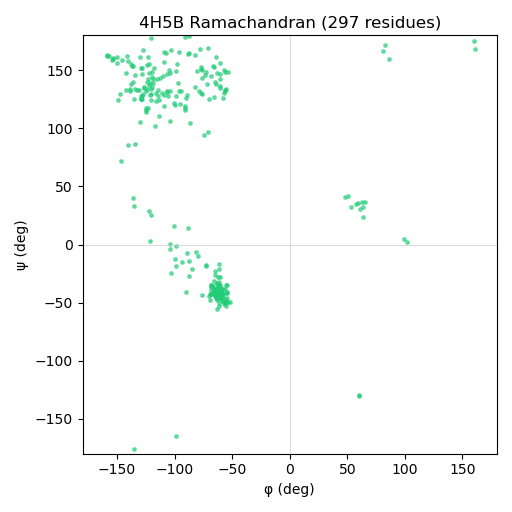LN B 1 16 ? 72.871 7.265 11.457 1.00 39.77 16 GLN B C 1
ATOM 1369 O O . GLN B 1 16 ? 72.655 6.149 11.915 1.00 41.68 16 GLN B O 1
ATOM 1375 N N . GLU B 1 17 ? 73.579 8.206 12.090 1.00 40.72 17 GLU B N 1
ATOM 1376 C CA . GLU B 1 17 ? 74.122 8.025 13.442 1.00 43.91 17 GLU B CA 1
ATOM 1377 C C . GLU B 1 17 ? 73.002 7.796 14.448 1.00 43.44 17 GLU B C 1
ATOM 1378 O O . GLU B 1 17 ? 73.183 7.073 15.421 1.00 45.40 17 GLU B O 1
ATOM 1389 N N . LYS B 1 18 ? 71.857 8.415 14.198 1.00 40.38 18 LYS B N 1
ATOM 1390 C CA . LYS B 1 18 ? 70.666 8.243 15.021 1.00 40.93 18 LYS B CA 1
ATOM 1391 C C . LYS B 1 18 ? 69.801 7.062 14.541 1.00 40.62 18 LYS B C 1
ATOM 1392 O O . LYS B 1 18 ? 68.642 6.935 14.936 1.00 40.24 18 LYS B O 1
ATOM 1398 N N . GLU B 1 19 ? 70.369 6.214 13.688 1.00 40.93 19 GLU B N 1
ATOM 1399 C CA . GLU B 1 19 ? 69.682 5.030 13.141 1.00 42.93 19 GLU B CA 1
ATOM 1400 C C . GLU B 1 19 ? 68.449 5.349 12.271 1.00 39.55 19 GLU B C 1
ATOM 1401 O O . GLU B 1 19 ? 67.569 4.496 12.081 1.00 39.65 19 GLU B O 1
ATOM 1407 N N . VAL B 1 20 ? 68.407 6.554 11.712 1.00 35.89 20 VAL B N 1
ATOM 1408 C CA . VAL B 1 20 ? 67.334 6.895 10.766 1.00 33.34 20 VAL B CA 1
ATOM 1409 C C . VAL B 1 20 ? 67.555 6.155 9.440 1.00 34.87 20 VAL B C 1
ATOM 1410 O O . VAL B 1 20 ? 68.688 6.053 8.969 1.00 35.47 20 VAL B O 1
ATOM 1414 N N . GLN B 1 21 ? 66.467 5.631 8.874 1.00 34.76 21 GLN B N 1
ATOM 1415 C CA . GLN B 1 21 ? 66.465 4.996 7.558 1.00 36.45 21 GLN B CA 1
ATOM 1416 C C . GLN B 1 21 ? 66.173 6.049 6.515 1.00 33.44 21 GLN B C 1
ATOM 1417 O O . GLN B 1 21 ? 65.187 6.786 6.624 1.00 31.09 21 GLN B O 1
ATOM 1423 N N . LEU B 1 22 ? 67.038 6.146 5.517 1.00 33.08 22 LEU B N 1
ATOM 1424 C CA . LEU B 1 22 ? 66.923 7.227 4.541 1.00 32.28 22 LEU B CA 1
ATOM 1425 C C . LEU B 1 22 ? 67.540 6.808 3.224 1.00 34.29 22 LEU B C 1
ATOM 1426 O O . LEU B 1 22 ? 68.351 5.886 3.186 1.00 34.41 22 LEU B O 1
ATOM 1431 N N . ASP B 1 23 ? 67.143 7.490 2.152 1.00 34.44 23 ASP B N 1
ATOM 1432 C CA . ASP B 1 23 ? 67.802 7.340 0.862 1.00 38.04 23 ASP B CA 1
ATOM 1433 C C . ASP B 1 23 ? 68.156 8.721 0.353 1.00 36.13 23 ASP B C 1
ATOM 1434 O O . ASP B 1 23 ? 67.442 9.704 0.610 1.00 33.36 23 ASP B O 1
ATOM 1439 N N . ILE B 1 24 ? 69.268 8.777 -0.354 1.00 37.79 24 ILE B N 1
ATOM 1440 C CA . ILE B 1 24 ? 69.672 9.973 -1.045 1.00 39.15 24 ILE B CA 1
ATOM 1441 C C . ILE B 1 24 ? 69.251 9.809 -2.499 1.00 40.85 24 ILE B C 1
ATOM 1442 O O . ILE B 1 24 ? 69.546 8.792 -3.132 1.00 41.36 24 ILE B O 1
ATOM 1447 N N . GLU B 1 25 ? 68.537 10.804 -3.004 1.00 40.53 25 GLU B N 1
ATOM 1448 C CA . GLU B 1 25 ? 67.998 10.768 -4.354 1.00 45.16 25 GLU B CA 1
ATOM 1449 C C . GLU B 1 25 ? 68.332 12.039 -5.119 1.00 45.66 25 GLU B C 1
ATOM 1450 O O . GLU B 1 25 ? 68.693 13.054 -4.518 1.00 40.52 25 GLU B O 1
ATOM 1456 N N . GLU B 1 26 ? 68.241 11.959 -6.446 1.00 49.28 26 GLU B N 1
ATOM 1457 C CA . GLU B 1 26 ? 68.432 13.113 -7.328 1.00 54.34 26 GLU B CA 1
ATOM 1458 C C . GLU B 1 26 ? 67.185 13.384 -8.174 1.00 57.32 26 GLU B C 1
ATOM 1459 O O . GLU B 1 26 ? 66.706 12.507 -8.879 1.00 59.90 26 GLU B O 1
ATOM 1463 N N . ASN B 1 27 ? 66.665 14.599 -8.092 1.00 60.49 27 ASN B N 1
ATOM 1464 C CA . ASN B 1 27 ? 65.573 15.050 -8.961 1.00 65.08 27 ASN B CA 1
ATOM 1465 C C . ASN B 1 27 ? 65.905 16.463 -9.432 1.00 68.43 27 ASN B C 1
ATOM 1466 O O . ASN B 1 27 ? 66.427 17.286 -8.656 1.00 66.89 27 ASN B O 1
ATOM 1468 N N . GLY B 1 28 ? 65.618 16.742 -10.699 1.00 71.49 28 GLY B N 1
ATOM 1469 C CA . GLY B 1 28 ? 66.158 17.937 -11.340 1.00 73.91 28 GLY B CA 1
ATOM 1470 C C . GLY B 1 28 ? 67.670 17.809 -11.289 1.00 74.65 28 GLY B C 1
ATOM 1471 O O . GLY B 1 28 ? 68.221 16.764 -11.642 1.00 75.82 28 GLY B O 1
ATOM 1472 N N . GLY B 1 29 ? 68.341 18.855 -10.819 1.00 73.31 29 GLY B N 1
ATOM 1473 C CA . GLY B 1 29 ? 69.780 18.780 -10.577 1.00 71.82 29 GLY B CA 1
ATOM 1474 C C . GLY B 1 29 ? 70.092 18.556 -9.105 1.00 67.95 29 GLY B C 1
ATOM 1475 O O . GLY B 1 29 ? 71.234 18.232 -8.746 1.0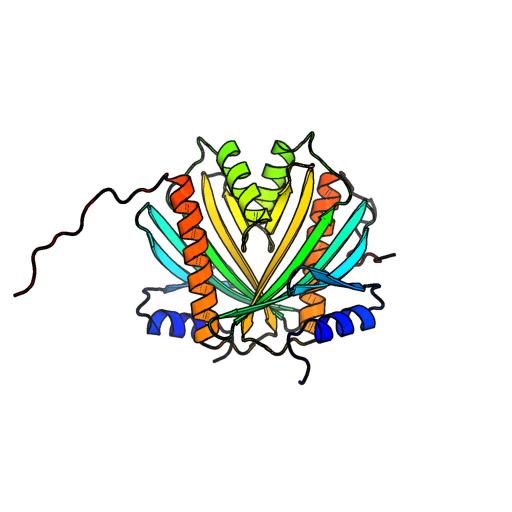0 67.98 29 GLY B O 1
ATOM 1476 N N . GLN B 1 30 ? 69.069 18.716 -8.260 1.00 61.56 30 GLN B N 1
ATOM 1477 C CA . GLN B 1 30 ? 69.244 18.726 -6.798 1.00 55.70 30 GLN B CA 1
ATOM 1478 C C . GLN B 1 30 ? 69.137 17.340 -6.140 1.00 50.97 30 GLN B C 1
ATOM 1479 O O . GLN B 1 30 ? 68.198 16.573 -6.400 1.00 49.44 30 GLN B O 1
ATOM 1490 N N . ARG B 1 31 ? 70.151 17.019 -5.339 1.00 46.48 31 ARG B N 1
ATOM 1491 C CA . ARG B 1 31 ? 70.139 15.833 -4.481 1.00 42.92 31 ARG B CA 1
ATOM 1492 C C . ARG B 1 31 ? 69.331 16.159 -3.240 1.00 37.78 31 ARG B C 1
ATOM 1493 O O . ARG B 1 31 ? 69.297 17.311 -2.775 1.00 35.27 31 ARG B O 1
ATOM 1501 N N . PHE B 1 32 ? 68.689 15.143 -2.685 1.00 34.63 32 PHE B N 1
ATOM 1502 C CA . PHE B 1 32 ? 68.005 15.321 -1.419 1.00 31.50 32 PHE B CA 1
ATOM 1503 C C . PHE B 1 32 ? 67.918 14.003 -0.677 1.00 29.89 32 PHE B C 1
ATOM 1504 O O . PHE B 1 32 ? 68.075 12.909 -1.270 1.00 30.61 32 PHE B O 1
ATOM 1512 N N . ILE B 1 33 ? 67.691 14.131 0.621 1.00 26.87 33 ILE B N 1
ATOM 1513 C CA . ILE B 1 33 ? 67.500 13.001 1.501 1.00 26.84 33 ILE B CA 1
ATOM 1514 C C . ILE B 1 33 ? 65.987 12.809 1.575 1.00 26.03 33 ILE B C 1
ATOM 1515 O O . ILE B 1 33 ? 65.231 13.778 1.792 1.00 23.97 33 ILE B O 1
ATOM 1520 N N . ARG B 1 34 ? 65.557 11.570 1.407 1.00 26.98 34 ARG B N 1
ATOM 1521 C CA . ARG B 1 34 ? 64.152 11.231 1.521 1.00 27.66 34 ARG B CA 1
ATOM 1522 C C . ARG B 1 34 ? 63.941 10.209 2.629 1.00 27.11 34 ARG B C 1
ATOM 1523 O O . ARG B 1 34 ? 64.670 9.201 2.719 1.00 27.60 34 ARG B O 1
ATOM 1531 N N . MET B 1 35 ? 62.908 10.459 3.433 1.00 25.48 35 MET B N 1
ATOM 1532 C CA . MET B 1 35 ? 62.588 9.629 4.586 1.00 25.57 35 MET B CA 1
ATOM 1533 C C . MET B 1 35 ? 61.082 9.515 4.698 1.00 24.23 35 MET B C 1
ATOM 1534 O O . MET B 1 35 ? 60.360 10.461 4.347 1.00 23.98 35 MET B O 1
ATOM 1539 N N . GLY B 1 36 ? 60.620 8.371 5.180 1.00 24.02 36 GLY B N 1
ATOM 1540 C CA . GLY B 1 36 ? 59.253 8.237 5.664 1.00 24.11 36 GLY B CA 1
ATOM 1541 C C . GLY B 1 36 ? 59.302 8.369 7.177 1.00 24.55 36 GLY B C 1
ATOM 1542 O O . GLY B 1 36 ? 60.329 8.047 7.800 1.00 25.59 36 GLY B O 1
ATOM 1543 N N . TRP B 1 37 ? 58.232 8.887 7.771 1.00 23.77 37 TRP B N 1
ATOM 1544 C CA . TRP B 1 37 ? 58.161 9.060 9.229 1.00 24.32 37 TRP B CA 1
ATOM 1545 C C . TRP B 1 37 ? 56.806 8.647 9.718 1.00 25.37 37 TRP B C 1
ATOM 1546 O O . TRP B 1 37 ? 55.807 8.970 9.093 1.00 25.12 37 TRP B O 1
ATOM 1557 N N . ARG B 1 38 ? 56.766 7.932 10.839 1.00 26.86 38 ARG B N 1
ATOM 1558 C CA . ARG B 1 38 ? 55.520 7.404 11.407 1.00 29.02 38 ARG B CA 1
ATOM 1559 C C . ARG B 1 38 ? 55.199 8.194 12.676 1.00 29.72 38 ARG B C 1
ATOM 1560 O O . ARG B 1 38 ? 55.981 8.172 13.626 1.00 32.30 38 ARG B O 1
ATOM 1575 N N . PHE B 1 39 ? 54.064 8.870 12.706 1.00 28.15 39 PHE B N 1
ATOM 1576 C CA . PHE B 1 39 ? 53.601 9.530 13.922 1.00 28.80 39 PHE B CA 1
ATOM 1577 C C . PHE B 1 39 ? 52.396 8.759 14.449 1.00 31.51 39 PHE B C 1
ATOM 1578 O O . PHE B 1 39 ? 51.816 7.908 13.740 1.00 31.84 39 PHE B O 1
ATOM 1586 N N . GLU B 1 40 ? 52.009 9.019 15.698 1.00 33.59 40 GLU B N 1
ATOM 1587 C CA . GLU B 1 40 ? 50.901 8.268 16.282 1.00 35.67 40 GLU B CA 1
ATOM 1588 C C . GLU B 1 40 ? 49.577 8.467 15.553 1.00 33.13 40 GLU B C 1
ATOM 1589 O O . GLU B 1 40 ? 48.738 7.564 15.564 1.00 33.47 40 GLU B O 1
ATOM 1595 N N . MET B 1 41 ? 49.402 9.623 14.912 1.00 30.72 41 MET B N 1
ATOM 1596 C CA . MET B 1 41 ? 48.124 9.954 14.227 1.00 29.75 41 MET B CA 1
ATOM 1597 C C . MET B 1 41 ? 48.158 9.835 12.688 1.00 28.56 41 MET B C 1
ATOM 1598 O O . MET B 1 41 ? 47.151 10.103 12.000 1.00 27.37 41 MET B O 1
ATOM 1603 N N . GLY B 1 42 ? 49.314 9.449 12.149 1.00 27.41 42 GLY B N 1
ATOM 1604 C CA . GLY B 1 42 ? 49.470 9.289 10.709 1.00 25.56 42 GLY B CA 1
ATOM 1605 C C . GLY B 1 42 ? 50.916 9.312 10.257 1.00 24.34 42 GLY B C 1
ATOM 1606 O O . GLY B 1 42 ? 51.838 9.573 11.042 1.00 23.69 42 GLY B O 1
ATOM 1607 N N . ASP B 1 43 ? 51.115 9.078 8.971 1.00 23.01 43 ASP B N 1
ATOM 1608 C CA . ASP B 1 43 ? 52.452 9.005 8.430 1.00 22.70 43 ASP B CA 1
ATOM 1609 C C . ASP B 1 43 ? 52.799 10.271 7.681 1.00 20.79 43 ASP B C 1
ATOM 1610 O O . ASP B 1 43 ? 51.908 11.081 7.359 1.00 19.99 43 ASP B O 1
ATOM 1615 N N . ALA B 1 44 ? 54.087 10.428 7.358 1.00 20.51 44 ALA B N 1
ATOM 1616 C CA . ALA B 1 44 ? 54.555 11.631 6.662 1.00 19.23 44 ALA B CA 1
ATOM 1617 C C . ALA B 1 44 ? 55.754 11.366 5.774 1.00 19.87 44 ALA B C 1
ATOM 1618 O O . ALA B 1 44 ? 56.522 10.419 6.002 1.00 21.55 44 ALA B O 1
ATOM 1620 N N . ALA B 1 45 ? 55.932 12.219 4.773 1.00 19.61 45 ALA B N 1
ATOM 1621 C CA . ALA B 1 45 ? 57.182 12.259 4.047 1.00 20.24 45 ALA B CA 1
ATOM 1622 C C . ALA B 1 45 ? 58.024 13.385 4.654 1.00 19.44 45 ALA B C 1
ATOM 1623 O O . ALA B 1 45 ? 57.479 14.413 5.032 1.00 18.67 45 ALA B O 1
ATOM 1625 N N . VAL B 1 46 ? 59.325 13.141 4.813 1.00 19.97 46 VAL B N 1
ATOM 1626 C CA . VAL B 1 46 ? 60.265 14.138 5.327 1.00 19.22 46 VAL B CA 1
ATOM 1627 C C . VAL B 1 46 ? 61.437 14.218 4.357 1.00 20.78 46 VAL B C 1
ATOM 1628 O O . VAL B 1 46 ? 62.065 13.192 4.038 1.00 22.10 46 VAL B O 1
ATOM 1632 N N . LEU B 1 47 ? 61.712 15.433 3.884 1.00 20.43 47 LEU B N 1
ATOM 1633 C CA . LEU B 1 47 ? 62.712 15.664 2.850 1.00 21.80 47 LEU B CA 1
ATOM 1634 C C . LEU B 1 47 ? 63.729 16.668 3.380 1.00 20.95 47 LEU B C 1
ATOM 1635 O O . LEU B 1 47 ? 63.338 17.629 4.027 1.00 19.67 47 LEU B O 1
ATOM 1640 N N . VAL B 1 48 ? 65.013 16.458 3.092 1.00 21.73 48 VAL B N 1
ATOM 1641 C CA . VAL B 1 48 ? 66.063 17.407 3.477 1.00 20.75 48 VAL B CA 1
ATOM 1642 C C . VAL B 1 48 ? 66.947 17.691 2.251 1.00 22.57 48 VAL B C 1
ATOM 1643 O O . VAL B 1 48 ? 67.370 16.767 1.562 1.00 23.22 48 VAL B O 1
ATOM 1647 N N . SER B 1 49 ? 67.239 18.963 1.979 1.00 22.37 49 SER B N 1
ATOM 1648 C CA . SER B 1 49 ? 68.209 19.278 0.927 1.00 23.94 49 SER B CA 1
ATOM 1649 C C . SER B 1 49 ? 69.080 20.447 1.358 1.00 23.49 49 SER B C 1
ATOM 1650 O O . SER B 1 49 ? 68.708 21.229 2.247 1.00 22.01 49 SER B O 1
ATOM 1653 N N . VAL B 1 50 ? 70.243 20.545 0.740 1.00 24.90 50 VAL B N 1
ATOM 1654 C CA . VAL B 1 50 ? 71.138 21.672 0.937 1.00 26.33 50 VAL B CA 1
ATOM 1655 C C . VAL B 1 50 ? 71.389 22.224 -0.455 1.00 29.92 50 VAL B C 1
ATOM 1656 O O . VAL B 1 50 ? 71.923 21.537 -1.326 1.00 31.12 50 VAL B O 1
ATOM 1660 N N . ASN B 1 51 ? 70.985 23.461 -0.671 1.00 31.37 51 ASN B N 1
ATOM 1661 C CA . ASN B 1 51 ? 71.047 24.036 -2.000 1.00 37.10 51 ASN B CA 1
ATOM 1662 C C . ASN B 1 51 ? 72.077 25.175 -1.988 1.00 38.38 51 ASN B C 1
ATOM 1663 O O . ASN B 1 51 ? 71.858 26.192 -1.339 1.00 36.04 51 ASN B O 1
ATOM 1668 N N . ASP B 1 52 ? 73.213 24.985 -2.659 1.00 41.00 52 ASP B N 1
ATOM 1669 C CA . ASP B 1 52 ? 74.298 25.964 -2.590 1.00 44.72 52 ASP B CA 1
ATOM 1670 C C . ASP B 1 52 ? 74.101 27.050 -3.643 1.00 47.56 52 ASP B C 1
ATOM 1671 O O . ASP B 1 52 ? 74.353 26.812 -4.829 1.00 50.28 52 ASP B O 1
ATOM 1676 N N . GLY B 1 53 ? 73.670 28.238 -3.202 1.00 45.58 53 GLY B N 1
ATOM 1677 C CA . GLY B 1 53 ? 73.286 29.349 -4.085 1.00 45.21 53 GLY B CA 1
ATOM 1678 C C . GLY B 1 53 ? 74.310 30.461 -4.328 1.00 47.35 53 GLY B C 1
ATOM 1679 O O . GLY B 1 53 ? 75.508 30.303 -4.064 1.00 46.84 53 GLY B O 1
ATOM 1680 N N . PRO B 1 54 ? 73.845 31.601 -4.864 1.00 48.02 54 PRO B N 1
ATOM 1681 C CA . PRO B 1 54 ? 74.763 32.710 -5.125 1.00 49.75 54 PRO B CA 1
ATOM 1682 C C . PRO B 1 54 ? 75.130 33.512 -3.859 1.00 46.79 54 PRO B C 1
ATOM 1683 O O . PRO B 1 54 ? 74.511 33.341 -2.805 1.00 43.38 54 PRO B O 1
ATOM 1687 N N . ASN B 1 55 ? 76.136 34.373 -3.992 1.00 47.33 55 ASN B N 1
ATOM 1688 C CA . ASN B 1 55 ? 76.642 35.188 -2.894 1.00 46.57 55 ASN B CA 1
ATOM 1689 C C . ASN B 1 55 ? 77.133 34.320 -1.750 1.00 43.42 55 ASN B C 1
ATOM 1690 O O . ASN B 1 55 ? 76.968 34.667 -0.581 1.00 40.82 55 ASN B O 1
ATOM 1695 N N . ASN B 1 56 ? 77.713 33.176 -2.112 1.00 43.08 56 ASN B N 1
ATOM 1696 C CA . ASN B 1 56 ? 78.266 32.235 -1.159 1.00 41.20 56 ASN B CA 1
ATOM 1697 C C . ASN B 1 56 ? 77.286 31.938 -0.001 1.00 38.02 56 ASN B C 1
ATOM 1698 O O . ASN B 1 56 ? 77.691 31.828 1.155 1.00 37.80 56 ASN B O 1
ATOM 1707 N N . THR B 1 57 ? 75.998 31.801 -0.331 1.00 34.84 57 THR B N 1
ATOM 1708 C CA . THR B 1 57 ? 74.956 31.496 0.650 1.00 31.74 57 THR B CA 1
ATOM 1709 C C . THR B 1 57 ? 74.253 30.202 0.211 1.00 30.32 57 THR B C 1
ATOM 1710 O O . THR B 1 57 ? 74.029 29.994 -0.995 1.00 30.25 57 THR B O 1
ATOM 1714 N N . SER B 1 58 ? 73.983 29.323 1.168 1.00 28.40 58 SER B N 1
ATOM 1715 C CA . SER B 1 58 ? 73.254 28.069 0.924 1.00 28.91 58 SER B CA 1
ATOM 1716 C C . SER B 1 58 ? 71.953 27.987 1.689 1.00 27.09 58 SER B C 1
ATOM 1717 O O . SER B 1 58 ? 71.859 28.568 2.775 1.00 25.94 58 SER B O 1
ATOM 1720 N N . ARG B 1 59 ? 70.972 27.248 1.145 1.00 26.55 59 ARG B N 1
ATOM 1721 C CA . ARG B 1 59 ? 69.679 27.041 1.801 1.00 26.27 59 ARG B CA 1
ATOM 1722 C C . ARG B 1 59 ? 69.632 25.623 2.346 1.00 25.32 59 ARG B C 1
ATOM 1723 O O . ARG B 1 59 ? 69.882 24.651 1.620 1.00 25.97 59 ARG B O 1
ATOM 1738 N N . LEU B 1 60 ? 69.317 25.494 3.616 1.00 22.82 60 LEU B N 1
ATOM 1739 C CA . LEU B 1 60 ? 69.023 24.193 4.179 1.00 22.49 60 LEU B CA 1
ATOM 1740 C C . LEU B 1 60 ? 67.502 24.064 4.245 1.00 21.16 60 LEU B C 1
ATOM 1741 O O . LEU B 1 60 ? 66.860 24.875 4.887 1.00 20.87 60 LEU B O 1
ATOM 1746 N N . GLU B 1 61 ? 66.926 23.069 3.574 1.00 20.55 61 GLU B N 1
ATOM 1747 C CA . GLU B 1 61 ? 65.476 22.933 3.517 1.00 20.39 61 GLU B CA 1
ATOM 1748 C C . GLU B 1 61 ? 65.066 21.649 4.192 1.00 19.84 61 GLU B C 1
ATOM 1749 O O . GLU B 1 61 ? 65.664 20.598 3.946 1.00 20.11 61 GLU B O 1
ATOM 1755 N N . ILE B 1 62 ? 64.095 21.728 5.084 1.00 18.66 62 ILE B N 1
ATOM 1756 C CA . ILE B 1 62 ? 63.534 20.524 5.710 1.00 18.56 62 ILE B CA 1
ATOM 1757 C C . ILE B 1 62 ? 62.028 20.632 5.527 1.00 19.12 62 ILE B C 1
ATOM 1758 O O . ILE B 1 62 ? 61.444 21.681 5.863 1.00 19.08 62 ILE B O 1
ATOM 1763 N N . THR B 1 63 ? 61.404 19.577 4.977 1.00 19.30 63 THR B N 1
ATOM 1764 C CA . THR B 1 63 ? 59.986 19.631 4.634 1.00 19.68 63 THR B CA 1
ATOM 1765 C C . THR B 1 63 ? 59.291 18.365 5.154 1.00 19.79 63 THR B C 1
ATOM 1766 O O . THR B 1 63 ? 59.805 17.269 4.964 1.00 21.24 63 THR B O 1
ATOM 1770 N N . CYS B 1 64 ? 58.151 18.526 5.820 1.00 19.08 64 CYS B N 1
ATOM 1771 C CA . CYS B 1 64 ? 57.327 17.394 6.258 1.00 19.20 64 CYS B CA 1
ATOM 1772 C C . CYS B 1 64 ? 55.984 17.527 5.567 1.00 18.31 64 CYS B C 1
ATOM 1773 O O . CYS B 1 64 ? 55.449 18.649 5.446 1.00 18.06 64 CYS B O 1
ATOM 1776 N N . VAL B 1 65 ? 55.446 16.400 5.106 1.00 18.00 65 VAL B N 1
ATOM 1777 C CA . VAL B 1 65 ? 54.156 16.394 4.388 1.00 17.96 65 VAL B CA 1
ATOM 1778 C C . VAL B 1 65 ? 53.297 15.250 4.902 1.00 18.12 65 VAL B C 1
ATOM 1779 O O . VAL B 1 65 ? 53.711 14.071 4.838 1.00 18.38 65 VAL B O 1
ATOM 1783 N N . THR B 1 66 ? 52.084 15.572 5.334 1.00 17.65 66 THR B N 1
ATOM 1784 C CA . THR B 1 66 ? 51.173 14.546 5.852 1.00 18.23 66 THR B CA 1
ATOM 1785 C C . THR B 1 66 ? 50.752 13.659 4.718 1.00 19.19 66 THR B C 1
ATOM 1786 O O . THR B 1 66 ? 50.533 14.142 3.608 1.00 19.92 66 THR B O 1
ATOM 1790 N N . GLN B 1 67 ? 50.564 12.375 5.002 1.00 20.15 67 GLN B N 1
ATOM 1791 C CA . GLN B 1 67 ? 50.001 11.459 4.011 1.00 21.11 67 GLN B CA 1
ATOM 1792 C C . GLN B 1 67 ? 48.479 11.488 4.112 1.00 22.39 67 GLN B C 1
ATOM 1793 O O . GLN B 1 67 ? 47.788 11.185 3.157 1.00 23.09 67 GLN B O 1
ATOM 1799 N N . LYS B 1 68 ? 47.958 11.814 5.302 1.00 22.65 68 LYS B N 1
ATOM 1800 C CA . LYS B 1 68 ? 46.528 12.089 5.439 1.00 24.02 68 LYS B CA 1
ATOM 1801 C C . LYS B 1 68 ? 46.177 13.364 4.674 1.00 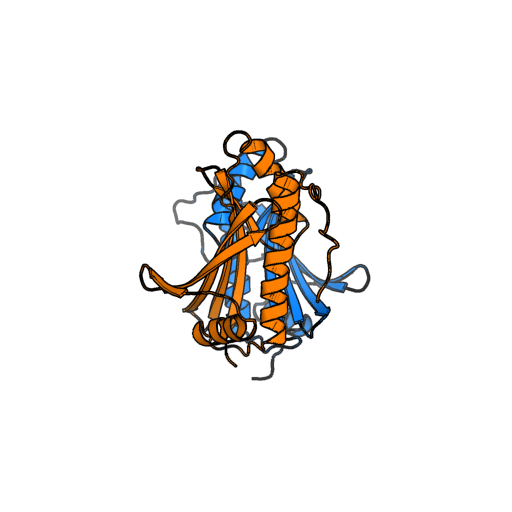22.82 68 LYS B C 1
ATOM 1802 O O . LYS B 1 68 ? 47.026 14.234 4.483 1.00 20.84 68 LYS B O 1
ATOM 1808 N N . THR B 1 69 ? 44.931 13.485 4.241 1.00 23.30 69 THR B N 1
ATOM 1809 C CA . THR B 1 69 ? 44.539 14.613 3.392 1.00 24.09 69 THR B CA 1
ATOM 1810 C C . THR B 1 69 ? 43.293 15.280 3.976 1.00 24.61 69 THR B C 1
ATOM 1811 O O . THR B 1 69 ? 42.482 14.607 4.628 1.00 24.99 69 THR B O 1
ATOM 1815 N N . TYR B 1 70 ? 43.126 16.576 3.718 1.00 23.90 70 TYR B N 1
ATOM 1816 C CA . TYR B 1 70 ? 42.080 17.362 4.388 1.00 25.47 70 TYR B CA 1
ATOM 1817 C C . TYR B 1 70 ? 41.364 18.239 3.376 1.00 27.38 70 TYR B C 1
ATOM 1818 O O . TYR B 1 70 ? 40.945 19.377 3.681 1.00 27.64 70 TYR B O 1
ATOM 1827 N N . ALA B 1 71 ? 41.253 17.736 2.151 1.00 28.98 71 ALA B N 1
ATOM 1828 C CA . ALA B 1 71 ? 40.703 18.555 1.072 1.00 31.41 71 ALA B CA 1
ATOM 1829 C C . ALA B 1 71 ? 39.251 18.946 1.370 1.00 34.12 71 ALA B C 1
ATOM 1830 O O . ALA B 1 71 ? 38.844 20.064 1.054 1.00 35.83 71 ALA B O 1
ATOM 1832 N N . ASP B 1 72 ? 38.479 18.047 1.980 1.00 35.14 72 ASP B N 1
ATOM 1833 C CA . ASP B 1 72 ? 37.103 18.399 2.370 1.00 37.93 72 ASP B CA 1
ATOM 1834 C C . ASP B 1 72 ? 36.996 19.562 3.374 1.00 37.68 72 ASP B C 1
ATOM 1835 O O . ASP B 1 72 ? 35.920 20.136 3.519 1.00 38.88 72 ASP B O 1
ATOM 1844 N N . ARG B 1 73 ? 38.108 19.890 4.044 1.00 35.19 73 ARG B N 1
ATOM 1845 C CA . ARG B 1 73 ? 38.164 20.940 5.080 1.00 35.65 73 ARG B CA 1
ATOM 1846 C C . ARG B 1 73 ? 39.164 22.046 4.692 1.00 33.33 73 ARG B C 1
ATOM 1847 O O . ARG B 1 73 ? 39.709 22.709 5.571 1.00 32.07 73 ARG B O 1
ATOM 1855 N N . ARG B 1 74 ? 39.419 22.228 3.400 1.00 32.23 74 ARG B N 1
ATOM 1856 C CA . ARG B 1 74 ? 40.563 23.042 2.970 1.00 31.68 74 ARG B CA 1
ATOM 1857 C C . ARG B 1 74 ? 40.558 24.450 3.594 1.00 31.52 74 ARG B C 1
ATOM 1858 O O . ARG B 1 74 ? 41.564 24.880 4.149 1.00 28.69 74 ARG B O 1
ATOM 1873 N N . ALA B 1 75 ? 39.423 25.151 3.527 1.00 33.08 75 ALA B N 1
ATOM 1874 C CA . ALA B 1 75 ? 39.386 26.541 3.997 1.00 34.19 75 ALA B CA 1
ATOM 1875 C C . ALA B 1 75 ? 39.654 26.624 5.506 1.00 33.56 75 ALA B C 1
ATOM 1876 O O . ALA B 1 75 ? 40.444 27.464 5.969 1.00 32.82 75 ALA B O 1
ATOM 1878 N N . GLU B 1 76 ? 39.024 25.726 6.255 1.00 33.61 76 GLU B N 1
ATOM 1879 C CA . GLU B 1 76 ? 39.192 25.642 7.707 1.00 34.40 76 GLU B CA 1
ATOM 1880 C C . GLU B 1 76 ? 40.645 25.344 8.076 1.00 30.98 76 GLU B C 1
ATOM 1881 O O . GLU B 1 76 ? 41.230 25.993 8.957 1.00 29.53 76 GLU B O 1
ATOM 1887 N N . VAL B 1 77 ? 41.238 24.375 7.388 1.00 28.36 77 VAL B N 1
ATOM 1888 C CA . VAL B 1 77 ? 42.628 24.017 7.670 1.00 26.02 77 VAL B CA 1
ATOM 1889 C C . VAL B 1 77 ? 43.559 25.186 7.344 1.00 25.14 77 VAL B C 1
ATOM 1890 O O . VAL B 1 77 ? 44.484 25.489 8.096 1.00 24.62 77 VAL B O 1
ATOM 1894 N N . ALA B 1 78 ? 43.281 25.869 6.245 1.00 25.86 78 ALA B N 1
ATOM 1895 C CA . ALA B 1 78 ? 44.130 26.952 5.795 1.00 26.53 78 ALA B CA 1
ATOM 1896 C C . ALA B 1 78 ? 44.164 28.044 6.846 1.00 27.72 78 ALA B C 1
ATOM 1897 O O . ALA B 1 78 ? 45.226 28.593 7.118 1.00 26.49 78 ALA B O 1
ATOM 1899 N N . MET B 1 79 ? 43.002 28.360 7.436 1.00 29.41 79 MET B N 1
ATOM 1900 C CA . MET B 1 79 ? 42.960 29.372 8.491 1.00 31.14 79 MET B CA 1
ATOM 1901 C C . MET B 1 79 ? 43.663 28.918 9.779 1.00 30.13 79 MET B C 1
ATOM 1902 O O . MET B 1 79 ? 44.338 29.701 10.456 1.00 29.10 79 MET B O 1
ATOM 1907 N N . MET B 1 80 ? 43.483 27.652 10.123 1.00 29.54 80 MET B N 1
ATOM 1908 C CA . MET B 1 80 ? 44.172 27.066 11.270 1.00 29.80 80 MET B CA 1
ATOM 1909 C C . MET B 1 80 ? 45.711 27.159 11.123 1.00 27.09 80 MET B C 1
ATOM 1910 O O . MET B 1 80 ? 46.416 27.639 12.023 1.00 25.54 80 MET B O 1
ATOM 1915 N N . LEU B 1 81 ? 46.224 26.760 9.962 1.00 23.29 81 LEU B N 1
ATOM 1916 C CA . LEU B 1 81 ? 47.663 26.900 9.671 1.00 21.96 81 LEU B CA 1
ATOM 1917 C C . LEU B 1 81 ? 48.127 28.346 9.639 1.00 22.21 81 LEU B C 1
ATOM 1918 O O . LEU B 1 81 ? 49.248 28.669 10.066 1.00 21.14 81 LEU B O 1
ATOM 1923 N N . ASN B 1 82 ? 47.269 29.219 9.118 1.00 23.92 82 ASN B N 1
ATOM 1924 C CA . ASN B 1 82 ? 47.575 30.633 9.059 1.00 25.27 82 ASN B CA 1
ATOM 1925 C C . ASN B 1 82 ? 47.910 31.164 10.460 1.00 26.64 82 ASN B C 1
ATOM 1926 O O . ASN B 1 82 ? 48.913 31.854 10.677 1.00 24.86 82 ASN B O 1
ATOM 1931 N N . ASP B 1 83 ? 47.046 30.826 11.415 1.00 28.28 83 ASP B N 1
ATOM 1932 C CA . ASP B 1 83 ? 47.178 31.344 12.763 1.00 30.06 83 ASP B CA 1
ATOM 1933 C C . ASP B 1 83 ? 48.463 30.797 13.382 1.00 28.55 83 ASP B C 1
ATOM 1934 O O . ASP B 1 83 ? 49.171 31.526 14.066 1.00 28.19 83 ASP B O 1
ATOM 1939 N N . ARG B 1 84 ? 48.791 29.527 13.093 1.00 27.04 84 ARG B N 1
ATOM 1940 C CA . ARG B 1 84 ? 50.050 28.930 13.556 1.00 26.38 84 ARG B CA 1
ATOM 1941 C C . ARG B 1 84 ? 51.288 29.527 12.903 1.00 24.38 84 ARG B C 1
ATOM 1942 O O . ARG B 1 84 ? 52.351 29.636 13.529 1.00 23.48 84 ARG B O 1
ATOM 1950 N N . ASN B 1 85 ? 51.161 29.903 11.629 1.00 22.42 85 ASN B N 1
ATOM 1951 C CA . ASN B 1 85 ? 52.257 30.553 10.927 1.00 21.71 85 ASN B CA 1
ATOM 1952 C C . ASN B 1 85 ? 52.597 31.909 11.506 1.00 23.39 85 ASN B C 1
ATOM 1953 O O . ASN B 1 85 ? 53.694 32.386 11.300 1.00 24.92 85 ASN B O 1
ATOM 1958 N N . ARG B 1 86 ? 51.629 32.569 12.136 1.00 26.16 86 ARG B N 1
ATOM 1959 C CA . ARG B 1 86 ? 51.905 33.881 12.783 1.00 28.97 86 ARG B CA 1
ATOM 1960 C C . ARG B 1 86 ? 52.658 33.634 14.108 1.00 29.72 86 ARG B C 1
ATOM 1961 O O . ARG B 1 86 ? 53.643 34.321 14.415 1.00 30.51 86 ARG B O 1
ATOM 1976 N N . GLU B 1 87 ? 52.207 32.636 14.874 1.00 30.06 87 GLU B N 1
ATOM 1977 C CA . GLU B 1 87 ? 52.615 32.520 16.301 1.00 33.03 87 GLU B CA 1
ATOM 1978 C C . GLU B 1 87 ? 53.756 31.521 16.555 1.00 30.52 87 GLU B C 1
ATOM 1979 O O . GLU B 1 87 ? 54.432 31.588 17.588 1.00 30.38 87 GLU B O 1
ATOM 1990 N N . ARG B 1 88 ? 53.980 30.623 15.602 1.00 26.33 88 ARG B N 1
ATOM 1991 C CA . ARG B 1 88 ? 54.980 29.572 15.752 1.00 26.40 88 ARG B CA 1
ATOM 1992 C C . ARG B 1 88 ? 56.042 29.575 14.643 1.00 25.60 88 ARG B C 1
ATOM 1993 O O . ARG B 1 88 ? 55.836 30.189 13.565 1.00 25.30 88 ARG B O 1
ATOM 2001 N N . ALA B 1 89 ? 57.178 28.917 14.900 1.00 23.55 89 ALA B N 1
ATOM 2002 C CA . ALA B 1 89 ? 58.217 28.783 13.890 1.00 21.14 89 ALA B CA 1
ATOM 2003 C C . ALA B 1 89 ? 57.705 28.024 12.644 1.00 19.46 89 ALA B C 1
ATOM 2004 O O . ALA B 1 89 ? 56.809 27.169 12.729 1.00 18.94 89 ALA B O 1
ATOM 2006 N N . PHE B 1 90 ? 58.367 28.278 11.514 1.00 18.24 90 PHE B N 1
ATOM 200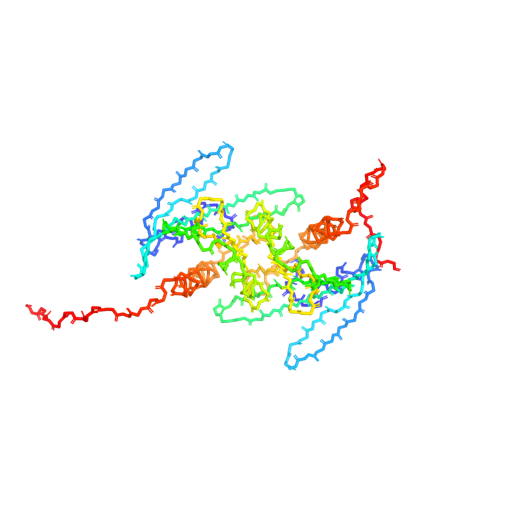7 C CA . PHE B 1 90 ? 58.219 27.429 10.310 1.00 17.42 90 PHE B CA 1
ATOM 2008 C C . PHE B 1 90 ? 56.981 27.809 9.495 1.00 17.23 90 PHE B C 1
ATOM 2009 O O . PHE B 1 90 ? 56.172 28.670 9.935 1.00 18.31 90 PHE B O 1
ATOM 2017 N N . ALA B 1 91 ? 56.858 27.218 8.296 1.00 15.88 91 ALA B N 1
ATOM 2018 C CA . ALA B 1 91 ? 55.846 27.685 7.343 1.00 16.38 91 ALA B CA 1
ATOM 2019 C C . ALA B 1 91 ? 54.954 26.500 6.984 1.00 16.29 91 ALA B C 1
ATOM 2020 O O . ALA B 1 91 ? 55.435 25.511 6.412 1.00 15.89 91 ALA B O 1
ATOM 2022 N N . ARG B 1 92 ? 53.679 26.624 7.313 1.00 16.63 92 ARG B N 1
ATOM 2023 C CA . ARG B 1 92 ? 52.663 25.563 7.059 1.00 17.17 92 ARG B CA 1
ATOM 2024 C C . ARG B 1 92 ? 51.774 25.932 5.869 1.00 17.16 92 ARG B C 1
ATOM 2025 O O . ARG B 1 92 ? 51.527 27.114 5.628 1.00 17.65 92 ARG B O 1
ATOM 2033 N N . SER B 1 93 ? 51.314 24.921 5.124 1.00 17.22 93 SER B N 1
ATOM 2034 C CA . SER B 1 93 ? 50.383 25.155 4.040 1.00 19.20 93 SER B CA 1
ATOM 2035 C C . SER B 1 93 ? 49.653 23.867 3.746 1.00 19.19 93 SER B C 1
ATOM 2036 O O . SER B 1 93 ? 50.050 22.796 4.190 1.00 18.34 93 SER B O 1
ATOM 2039 N N . ILE B 1 94 ? 48.551 23.998 3.048 1.00 20.07 94 ILE B N 1
ATOM 2040 C CA . ILE B 1 94 ? 47.827 22.837 2.565 1.00 20.57 94 ILE B CA 1
ATOM 2041 C C . ILE B 1 94 ? 47.770 22.923 1.031 1.00 21.89 94 ILE B C 1
ATOM 2042 O O . ILE B 1 94 ? 47.454 23.984 0.471 1.00 23.23 94 ILE B O 1
ATOM 2047 N N . ASP B 1 95 ? 48.071 21.813 0.351 1.00 22.31 95 ASP B N 1
ATOM 2048 C CA . ASP B 1 95 ? 48.154 21.831 -1.111 1.00 24.22 95 ASP B CA 1
ATOM 2049 C C . ASP B 1 95 ? 46.799 21.482 -1.748 1.00 26.80 95 ASP B C 1
ATOM 2050 O O . ASP B 1 95 ? 45.831 21.233 -1.023 1.00 25.79 95 ASP B O 1
ATOM 2055 N N . GLN B 1 96 ? 46.705 21.479 -3.083 1.00 30.17 96 GLN B N 1
ATOM 2056 C CA . GLN B 1 96 ? 45.405 21.243 -3.729 1.00 33.23 96 GLN B CA 1
ATOM 2057 C C . GLN B 1 96 ? 44.855 19.855 -3.434 1.00 32.41 96 GLN B C 1
ATOM 2058 O O . GLN B 1 96 ? 43.643 19.703 -3.334 1.00 32.40 96 GLN B O 1
ATOM 2069 N N . GLU B 1 97 ? 45.732 18.858 -3.286 1.00 30.33 97 GLU B N 1
ATOM 2070 C CA . GLU B 1 97 ? 45.271 17.498 -2.960 1.00 30.61 97 GLU B CA 1
ATOM 2071 C C . GLU B 1 97 ? 44.796 17.432 -1.511 1.00 27.83 97 GLU B C 1
ATOM 2072 O O . GLU B 1 97 ? 44.133 16.482 -1.128 1.00 26.85 97 GLU B O 1
ATOM 2078 N N . GLY B 1 98 ? 45.187 18.416 -0.700 1.00 25.85 98 GLY B N 1
ATOM 2079 C CA . GLY B 1 98 ? 44.783 18.453 0.707 1.00 24.76 98 GLY B CA 1
ATOM 2080 C C . GLY B 1 98 ? 45.814 17.932 1.703 1.00 23.23 98 GLY B C 1
ATOM 2081 O O . GLY B 1 98 ? 45.529 17.853 2.912 1.00 22.32 98 GLY B O 1
ATOM 2082 N N . ASN B 1 99 ? 47.009 17.584 1.217 1.00 21.53 99 ASN B N 1
ATOM 2083 C CA . ASN B 1 99 ? 48.094 17.228 2.110 1.00 20.58 99 ASN B CA 1
ATOM 2084 C C . ASN B 1 99 ? 48.638 18.499 2.795 1.00 19.14 99 ASN B C 1
ATOM 2085 O O . ASN B 1 99 ? 48.698 19.568 2.192 1.00 19.78 99 ASN B O 1
ATOM 2090 N N . VAL B 1 100 ? 49.070 18.353 4.042 1.00 18.84 100 VAL B N 1
ATOM 2091 C CA . VAL B 1 100 ? 49.572 19.481 4.805 1.00 18.27 100 VAL B CA 1
ATOM 2092 C C . VAL B 1 100 ? 51.100 19.451 4.897 1.00 18.36 100 VAL B C 1
ATOM 2093 O O . VAL B 1 100 ? 51.705 18.415 5.235 1.00 17.73 100 VAL B O 1
ATOM 2097 N N . TRP B 1 101 ? 51.699 20.612 4.616 1.00 17.73 101 TRP B N 1
ATOM 2098 C CA . TRP B 1 101 ? 53.144 20.752 4.519 1.00 17.95 101 TRP B CA 1
ATOM 2099 C C . TRP B 1 101 ? 53.630 21.605 5.656 1.00 17.95 101 TRP B C 1
ATOM 2100 O O . TRP B 1 101 ? 52.948 22.561 6.020 1.00 17.11 101 TRP B O 1
ATOM 2111 N N . LEU B 1 102 ? 54.811 21.286 6.202 1.00 16.24 102 LEU B N 1
ATOM 2112 C CA . LEU B 1 102 ? 55.518 22.225 7.091 1.00 17.08 102 LEU B CA 1
ATOM 2113 C C . LEU B 1 102 ? 56.952 22.333 6.575 1.00 16.57 102 LEU B C 1
ATOM 2114 O O . LEU B 1 102 ? 57.609 21.307 6.361 1.00 17.02 102 LEU B O 1
ATOM 2119 N N . GLU B 1 103 ? 57.398 23.570 6.359 1.00 16.50 103 GLU B N 1
ATOM 2120 C CA . GLU B 1 103 ? 58.707 23.828 5.754 1.00 16.80 103 GLU B CA 1
ATOM 2121 C C . GLU B 1 103 ? 59.593 24.668 6.660 1.00 16.42 103 GLU B C 1
ATOM 2122 O O . GLU B 1 103 ? 59.141 25.692 7.225 1.00 15.85 103 GLU B O 1
ATOM 2128 N N . TYR B 1 104 ? 60.865 24.277 6.693 1.00 16.02 104 TYR B N 1
ATOM 2129 C CA . TYR B 1 104 ? 61.950 25.079 7.248 1.00 15.86 104 TYR B CA 1
ATOM 2130 C C . TYR B 1 104 ? 62.837 25.422 6.060 1.00 17.33 104 TYR B C 1
ATOM 2131 O O . TYR B 1 104 ? 63.199 24.528 5.289 1.00 17.02 104 TYR B O 1
ATOM 2140 N N . VAL B 1 105 ? 63.137 26.702 5.868 1.00 17.71 105 VAL B N 1
ATOM 2141 C CA . VAL B 1 105 ? 64.129 27.089 4.870 1.00 18.86 105 VAL B CA 1
ATOM 2142 C C . VAL B 1 105 ? 65.116 28.028 5.544 1.00 20.36 105 VAL B C 1
ATOM 2143 O O . VAL B 1 105 ? 64.760 29.177 5.862 1.00 22.09 105 VAL B O 1
ATOM 2147 N N . GLY B 1 106 ? 66.327 27.539 5.847 1.00 19.37 106 GLY B N 1
ATOM 2148 C CA . GLY B 1 106 ? 67.325 28.383 6.506 1.00 19.20 106 GLY B CA 1
ATOM 2149 C C . GLY B 1 106 ? 68.446 28.813 5.574 1.00 20.30 106 GLY B C 1
ATOM 2150 O O . GLY B 1 106 ? 68.800 28.062 4.659 1.00 20.86 106 GLY B O 1
ATOM 2151 N N . PHE B 1 107 ? 68.982 30.014 5.780 1.00 20.59 107 PHE B N 1
ATOM 2152 C CA . PHE B 1 107 ? 70.077 30.528 4.959 1.00 22.28 107 PHE B CA 1
ATOM 2153 C C . PHE B 1 107 ? 71.376 30.616 5.753 1.00 22.18 107 PHE B C 1
ATOM 2154 O O . PHE B 1 107 ? 71.402 31.208 6.839 1.00 21.53 107 PHE B O 1
ATOM 2162 N N . TYR B 1 108 ? 72.441 30.070 5.172 1.00 21.88 108 TYR B N 1
ATOM 2163 C CA . TYR B 1 108 ? 73.737 29.894 5.848 1.00 22.28 108 TYR B CA 1
ATOM 2164 C C . TYR B 1 108 ? 74.849 30.282 4.898 1.00 24.10 108 TYR B C 1
ATOM 2165 O O . TYR B 1 108 ? 74.676 30.146 3.675 1.00 24.10 108 TYR B O 1
ATOM 2174 N N . PRO B 1 109 ? 76.017 30.709 5.433 1.00 25.61 109 PRO B N 1
ATOM 2175 C CA . PRO B 1 109 ? 77.139 30.815 4.519 1.00 27.74 109 PRO B CA 1
ATOM 2176 C C . PRO B 1 109 ? 77.413 29.421 3.936 1.00 28.13 109 PRO B C 1
ATOM 2177 O O . PRO B 1 109 ? 77.218 28.408 4.593 1.00 26.30 109 PRO B O 1
ATOM 2181 N N . THR B 1 110 ? 77.858 29.385 2.691 1.00 30.26 110 THR B N 1
ATOM 2182 C CA . THR B 1 110 ? 78.129 28.111 2.053 1.00 31.44 110 THR B CA 1
ATOM 2183 C C . THR B 1 110 ? 79.202 27.369 2.846 1.00 31.20 110 THR B C 1
ATOM 2184 O O . THR B 1 110 ? 80.190 27.963 3.281 1.00 32.38 110 THR B O 1
ATOM 2188 N N . LEU B 1 111 ? 78.972 26.082 3.046 1.00 30.48 111 LEU B N 1
ATOM 2189 C CA . LEU B 1 111 ? 79.831 25.235 3.865 1.00 31.15 111 LEU B CA 1
ATOM 2190 C C . LEU B 1 111 ? 79.993 25.747 5.303 1.00 30.37 111 LEU B C 1
ATOM 2191 O O . LEU B 1 111 ? 81.059 25.600 5.902 1.00 31.63 111 LEU B O 1
ATOM 2196 N N . ALA B 1 112 ? 78.925 26.334 5.842 1.00 28.17 112 ALA B N 1
ATOM 2197 C CA . ALA B 1 112 ? 78.872 26.754 7.253 1.00 28.40 112 ALA B CA 1
ATOM 2198 C C . ALA B 1 112 ? 79.162 25.566 8.199 1.00 28.29 112 ALA B C 1
ATOM 2199 O O . ALA B 1 112 ? 78.811 24.414 7.897 1.00 27.80 112 ALA B O 1
ATOM 2201 N N . GLU B 1 113 ? 79.769 25.850 9.348 1.00 29.53 113 GLU B N 1
ATOM 2202 C CA . GLU B 1 113 ? 79.807 24.871 10.440 1.00 30.61 113 GLU B CA 1
ATOM 2203 C C . GLU B 1 113 ? 78.374 24.473 10.784 1.00 28.74 113 GLU B C 1
ATOM 2204 O O . GLU B 1 113 ? 77.502 25.326 10.895 1.00 28.11 113 GLU B O 1
ATOM 2210 N N . MET B 1 114 ? 78.131 23.177 10.903 1.00 28.49 114 MET B N 1
ATOM 2211 C CA . MET B 1 114 ? 76.813 22.682 11.286 1.00 27.82 114 MET B CA 1
ATOM 2212 C C . MET B 1 114 ? 77.048 21.502 12.237 1.00 28.81 114 MET B C 1
ATOM 2213 O O . MET B 1 114 ? 77.108 20.350 11.790 1.00 30.19 114 MET B O 1
ATOM 2218 N N . PRO B 1 115 ? 77.226 21.784 13.548 1.00 28.80 115 PRO B N 1
ATOM 2219 C CA . PRO B 1 115 ? 77.473 20.708 14.507 1.00 29.87 115 PRO B CA 1
ATOM 2220 C C . PRO B 1 115 ? 76.269 19.812 14.636 1.00 28.87 115 PRO B C 1
ATOM 2221 O O . PRO B 1 115 ? 75.133 20.254 14.414 1.00 25.96 115 PRO B O 1
ATOM 2225 N N . GLN B 1 116 ? 76.521 18.559 14.988 1.00 29.20 116 GLN B N 1
ATOM 2226 C CA . GLN B 1 116 ? 75.465 17.597 15.158 1.00 29.82 116 GLN B CA 1
ATOM 2227 C C . GLN B 1 116 ? 74.424 18.063 16.184 1.00 28.68 116 GLN B C 1
ATOM 2228 O O . GLN B 1 116 ? 73.223 17.882 15.998 1.00 27.06 116 GLN B O 1
ATOM 2234 N N . GLU B 1 117 ? 74.881 18.696 17.255 1.00 29.21 117 GLU B N 1
ATOM 2235 C CA . GLU B 1 117 ? 73.946 19.174 18.264 1.00 29.84 117 GLU B CA 1
ATOM 2236 C C . GLU B 1 117 ? 72.911 20.188 17.708 1.00 27.31 117 GLU B C 1
ATOM 2237 O O . GLU B 1 117 ? 71.707 20.111 18.035 1.00 25.25 117 GLU B O 1
ATOM 2243 N N . THR B 1 118 ? 73.371 21.113 16.865 1.00 25.69 118 THR B N 1
ATOM 2244 C CA . THR B 1 118 ? 72.464 22.088 16.258 1.00 24.77 118 THR B CA 1
ATOM 2245 C C . THR B 1 118 ? 71.530 21.437 15.234 1.00 23.04 118 THR B C 1
ATOM 2246 O O . THR B 1 118 ? 70.324 21.724 15.201 1.00 21.46 118 THR B O 1
ATOM 2250 N N . PHE B 1 119 ? 72.073 20.566 14.391 1.00 23.31 119 PHE B N 1
ATOM 2251 C CA . PHE B 1 119 ? 71.204 19.935 13.399 1.00 22.50 119 PHE B CA 1
ATOM 2252 C C . PHE B 1 119 ? 70.111 19.106 14.065 1.00 22.37 119 PHE B C 1
ATOM 2253 O O . PHE B 1 119 ? 68.969 19.117 13.599 1.00 21.62 119 PHE B O 1
ATOM 2261 N N . ASP B 1 120 ? 70.475 18.368 15.109 1.00 24.31 120 ASP B N 1
ATOM 2262 C CA . ASP B 1 120 ? 69.537 17.489 15.809 1.00 26.07 120 ASP B CA 1
ATOM 2263 C C . ASP B 1 120 ? 68.451 18.347 16.484 1.00 25.01 120 ASP B C 1
ATOM 2264 O O . ASP B 1 120 ? 67.290 17.964 16.491 1.00 23.72 120 ASP B O 1
ATOM 2269 N N . THR B 1 121 ? 68.842 19.501 17.041 1.00 24.33 121 THR B N 1
ATOM 2270 C CA . THR B 1 121 ? 67.868 20.426 17.646 1.00 23.89 121 THR B CA 1
ATOM 2271 C C . THR B 1 121 ? 66.906 21.007 16.599 1.00 21.89 121 THR B C 1
ATOM 2272 O O . THR B 1 121 ? 65.674 21.089 16.820 1.00 21.49 121 THR B O 1
ATOM 2276 N N . LEU B 1 122 ? 67.474 21.418 15.468 1.00 19.65 122 LEU B N 1
ATOM 2277 C CA . LEU B 1 122 ? 66.690 21.949 14.389 1.00 18.84 122 LEU B CA 1
ATOM 2278 C C . LEU B 1 122 ? 65.729 20.861 13.862 1.00 18.49 122 LEU B C 1
ATOM 2279 O O . LEU B 1 122 ? 64.510 21.073 13.771 1.00 16.62 122 LEU B O 1
ATOM 2284 N N . PHE B 1 123 ? 66.301 19.721 13.478 1.00 18.52 123 PHE B N 1
ATOM 2285 C CA . PHE B 1 123 ? 65.522 18.670 12.827 1.00 19.39 123 PHE B CA 1
ATOM 2286 C C . PHE B 1 123 ? 64.416 18.165 13.783 1.00 19.35 123 PHE B C 1
ATOM 2287 O O . PHE B 1 123 ? 63.267 18.009 13.364 1.00 19.00 123 PHE B O 1
ATOM 2295 N N . GLY B 1 124 ? 64.794 17.961 15.043 1.00 20.04 124 GLY B N 1
ATOM 2296 C CA . GLY B 1 124 ? 63.865 17.602 16.154 1.00 21.13 124 GLY B CA 1
ATOM 2297 C C . GLY B 1 124 ? 62.729 18.610 16.320 1.00 21.27 124 GLY B C 1
ATOM 2298 O O . GLY B 1 124 ? 61.537 18.215 16.414 1.00 21.10 124 GLY B O 1
ATOM 2299 N N . GLY B 1 125 ? 63.083 19.909 16.323 1.00 19.91 125 GLY B N 1
ATOM 2300 C CA . GLY B 1 125 ? 62.111 20.997 16.403 1.00 19.18 125 GLY B CA 1
ATOM 2301 C C . GLY B 1 125 ? 61.098 21.020 15.249 1.00 18.30 125 GLY B C 1
ATOM 2302 O O . GLY B 1 125 ? 59.892 21.237 15.448 1.00 18.02 125 GLY B O 1
ATOM 2303 N N . VAL B 1 126 ? 61.591 20.844 14.035 1.00 17.02 126 VAL B N 1
ATOM 2304 C CA . VAL B 1 126 ? 60.713 20.701 12.890 1.00 17.10 126 VAL B CA 1
ATOM 2305 C C . VAL B 1 126 ? 59.702 19.549 13.075 1.00 17.94 126 VAL B C 1
ATOM 2306 O O . VAL B 1 126 ? 58.493 19.745 12.872 1.00 17.86 126 VAL B O 1
ATOM 2310 N N . LEU B 1 127 ? 60.213 18.362 13.393 1.00 18.19 127 LEU B N 1
ATOM 2311 C CA . LEU B 1 127 ? 59.362 17.189 13.602 1.00 20.08 127 LEU B CA 1
ATOM 2312 C C . LEU B 1 127 ? 58.340 17.427 14.714 1.00 20.31 127 LEU B C 1
ATOM 2313 O O . LEU B 1 127 ? 57.171 17.048 14.575 1.00 21.54 127 LEU B O 1
ATOM 2318 N N . MET B 1 128 ? 58.781 18.011 15.822 1.00 20.64 128 MET B N 1
ATOM 2319 C CA . MET B 1 128 ? 57.885 18.301 16.945 1.00 22.07 128 MET B CA 1
ATOM 2320 C C . MET B 1 128 ? 56.760 19.281 16.561 1.00 20.90 128 MET B C 1
ATOM 2321 O O . MET B 1 128 ? 55.607 19.095 16.959 1.00 20.41 128 MET B O 1
ATOM 2326 N N . HIS B 1 129 ? 57.114 20.349 15.837 1.00 19.04 129 HIS B N 1
ATOM 2327 C CA . HIS B 1 129 ? 56.113 21.325 15.393 1.00 19.10 129 HIS B CA 1
ATOM 2328 C C . HIS B 1 129 ? 55.138 20.663 14.432 1.00 18.66 129 HIS B C 1
ATOM 2329 O O . HIS B 1 129 ? 53.929 20.873 14.508 1.00 18.61 129 HIS B O 1
ATOM 2336 N N . PHE B 1 130 ? 55.667 19.866 13.517 1.00 17.15 130 PHE B N 1
ATOM 2337 C CA . PHE B 1 130 ? 54.816 19.193 12.530 1.00 17.48 130 PHE B CA 1
ATOM 2338 C C . PHE B 1 130 ? 53.878 18.195 13.241 1.00 18.33 130 PHE B C 1
ATOM 2339 O O . PHE B 1 130 ? 52.683 18.128 12.947 1.00 18.13 130 PHE B O 1
ATOM 2347 N N . GLN B 1 131 ? 54.421 17.459 14.200 1.00 18.78 131 GLN B N 1
ATOM 2348 C CA . GLN B 1 131 ? 53.606 16.517 14.990 1.00 21.37 131 GLN B CA 1
ATOM 2349 C C . GLN B 1 131 ? 52.456 17.253 15.709 1.00 22.04 131 GLN B C 1
ATOM 2350 O O . GLN B 1 131 ? 51.333 16.738 15.801 1.00 22.13 131 GLN B O 1
ATOM 2356 N N . ASP B 1 132 ? 52.758 18.433 16.249 1.00 21.52 132 ASP B N 1
ATOM 2357 C CA . ASP B 1 132 ? 51.763 19.230 16.926 1.00 23.60 132 ASP B CA 1
ATOM 2358 C C . ASP B 1 132 ? 50.626 19.592 15.967 1.00 22.58 132 ASP B C 1
ATOM 2359 O O . ASP B 1 132 ? 49.451 19.491 16.332 1.00 23.32 132 ASP B O 1
ATOM 2368 N N . ASP B 1 133 ? 50.981 20.038 14.761 1.00 20.72 133 ASP B N 1
ATOM 2369 C CA . ASP B 1 133 ? 49.978 20.393 13.758 1.00 20.95 133 ASP B CA 1
ATOM 2370 C C . ASP B 1 133 ? 49.178 19.172 13.318 1.00 20.62 133 ASP B C 1
ATOM 2371 O O . ASP B 1 133 ? 47.956 19.261 13.145 1.00 20.19 133 ASP B O 1
ATOM 2376 N N . TYR B 1 134 ? 49.869 18.051 13.129 1.00 19.17 134 TYR B N 1
ATOM 2377 C CA . TYR B 1 134 ? 49.218 16.802 12.685 1.00 20.09 134 TYR B CA 1
ATOM 2378 C C . TYR B 1 134 ? 48.208 16.346 13.741 1.00 21.92 134 TYR B C 1
ATOM 2379 O O . TYR B 1 134 ? 47.090 15.897 13.406 1.00 22.40 134 TYR B O 1
ATOM 2388 N N . ALA B 1 135 ? 48.613 16.449 15.016 1.00 23.17 135 ALA B N 1
ATOM 2389 C CA . ALA B 1 135 ? 47.751 16.103 16.156 1.00 24.75 135 ALA B CA 1
ATOM 2390 C C . ALA B 1 135 ? 46.502 16.973 16.191 1.00 25.84 135 ALA B C 1
ATOM 2391 O O . ALA B 1 135 ? 45.399 16.460 16.441 1.00 27.25 135 ALA B O 1
ATOM 2393 N N . ALA B 1 136 ? 46.679 18.282 15.959 1.00 25.70 136 ALA B N 1
ATOM 2394 C CA . ALA B 1 136 ? 45.544 19.206 15.904 1.00 27.05 136 ALA B CA 1
ATOM 2395 C C . ALA B 1 136 ? 44.587 18.834 14.769 1.00 27.62 136 ALA B C 1
ATOM 2396 O O . ALA B 1 136 ? 43.365 18.797 14.970 1.00 28.99 136 ALA B O 1
ATOM 2398 N N . LEU B 1 137 ? 45.149 18.531 13.598 1.00 25.71 137 LEU B N 1
ATOM 2399 C CA . LEU B 1 137 ? 44.338 18.176 12.425 1.00 26.17 137 LEU B CA 1
ATOM 2400 C C . LEU B 1 137 ? 43.542 16.912 12.668 1.00 27.83 137 LEU B C 1
ATOM 2401 O O . LEU B 1 137 ? 42.378 16.826 12.281 1.00 28.89 137 LEU B O 1
ATOM 2406 N N . GLU B 1 138 ? 44.177 15.927 13.306 1.00 27.90 138 GLU B N 1
ATOM 2407 C CA . GLU B 1 138 ? 43.558 14.626 13.541 1.00 30.24 138 GLU B CA 1
ATOM 2408 C C . GLU B 1 138 ? 42.738 14.552 14.815 1.00 32.15 138 GLU B C 1
ATOM 2409 O O . GLU B 1 138 ? 41.983 13.604 15.003 1.00 33.54 138 GLU B O 1
ATOM 2415 N N . GLY B 1 139 ? 42.900 15.536 15.702 1.00 32.52 139 GLY B N 1
ATOM 2416 C CA . GLY B 1 139 ? 42.279 15.493 17.045 1.00 34.47 139 GLY B CA 1
ATOM 2417 C C . GLY B 1 139 ? 42.843 14.351 17.892 1.00 35.79 139 GLY B C 1
ATOM 2418 O O . GLY B 1 139 ? 42.110 13.732 18.659 1.00 37.60 139 GLY B O 1
ATOM 2419 N N . TYR B 1 140 ? 44.146 14.077 17.754 1.00 34.59 140 TYR B N 1
ATOM 2420 C CA . TYR B 1 140 ? 44.760 12.855 18.291 1.00 36.78 140 TYR B CA 1
ATOM 2421 C C . TYR B 1 140 ? 44.635 12.745 19.808 1.00 40.03 140 TYR B C 1
ATOM 2422 O O . TYR B 1 140 ? 44.895 13.702 20.537 1.00 38.73 140 TYR B O 1
ATOM 2431 N N . VAL B 1 141 ? 44.261 11.563 20.261 1.00 43.23 141 VAL B N 1
ATOM 2432 C CA . VAL B 1 141 ? 44.266 11.221 21.662 1.00 49.27 141 VAL B CA 1
ATOM 2433 C C . VAL B 1 141 ? 44.804 9.792 21.742 1.00 54.64 141 VAL B C 1
ATOM 2434 O O . VAL B 1 141 ? 44.383 8.955 20.949 1.00 52.93 141 VAL B O 1
ATOM 2438 N N . PRO B 1 142 ? 45.750 9.503 22.675 1.00 36.98 142 PRO B N 1
ATOM 2439 C CA . PRO B 1 142 ? 46.220 8.103 22.673 1.00 42.14 142 PRO B CA 1
ATOM 2440 C C . PRO B 1 142 ? 45.001 7.187 22.896 1.00 49.34 142 PRO B C 1
ATOM 2441 O O . PRO B 1 142 ? 44.211 7.414 23.818 1.00 48.12 142 PRO B O 1
ATOM 2445 N N . GLN B 1 143 ? 44.819 6.233 21.986 1.00 59.96 143 GLN B N 1
ATOM 2446 C CA . GLN B 1 143 ? 43.602 5.415 21.896 1.00 70.48 143 GLN B CA 1
ATOM 2447 C C . GLN B 1 143 ? 43.830 4.028 22.470 1.00 76.73 143 GLN B C 1
ATOM 2448 O O . GLN B 1 143 ? 42.888 3.344 22.889 1.00 82.65 143 GLN B O 1
ATOM 2454 N N . GLU B 1 144 ? 45.091 3.615 22.463 1.00 76.70 144 GLU B N 1
ATOM 2455 C CA . GLU B 1 144 ? 45.467 2.266 22.830 1.00 79.27 144 GLU B CA 1
ATOM 2456 C C . GLU B 1 144 ? 46.546 2.284 23.913 1.00 78.88 144 GLU B C 1
ATOM 2457 O O . GLU B 1 144 ? 47.499 3.075 23.864 1.00 72.83 144 GLU B O 1
ATOM 2463 N N . GLY B 1 145 ? 46.367 1.423 24.909 1.00 74.10 145 GLY B N 1
ATOM 2464 C CA . GLY B 1 145 ? 47.253 1.392 26.056 1.00 69.77 145 GLY B CA 1
ATOM 2465 C C . GLY B 1 145 ? 48.530 0.602 25.839 1.00 68.80 145 GLY B C 1
ATOM 2466 O O . GLY B 1 145 ? 48.647 -0.192 24.896 1.00 65.45 145 GLY B O 1
ATOM 2467 N N . MET B 1 146 ? 49.495 0.854 26.718 1.00 64.82 146 MET B N 1
ATOM 2468 C CA . MET B 1 146 ? 50.716 0.073 26.836 1.00 63.79 146 MET B CA 1
ATOM 2469 C C . MET B 1 146 ? 50.368 -1.406 27.091 1.00 65.73 146 MET B C 1
ATOM 2470 O O . MET B 1 146 ? 49.537 -1.704 27.963 1.00 57.37 146 MET B O 1
ATOM 2475 N N . GLN B 1 147 ? 50.963 -2.329 26.327 1.00 65.92 147 GLN B N 1
ATOM 2476 C CA . GLN B 1 147 ? 50.941 -3.739 26.750 1.00 68.76 147 GLN B CA 1
ATOM 2477 C C . GLN B 1 147 ? 52.012 -3.885 27.834 1.00 65.39 147 GLN B C 1
ATOM 2478 O O . GLN B 1 147 ? 53.140 -3.399 27.678 1.00 61.39 147 GLN B O 1
ATOM 2484 N N . ILE B 1 148 ? 51.635 -4.529 28.936 1.00 62.23 148 ILE B N 1
ATOM 2485 C CA . ILE B 1 148 ? 52.443 -4.533 30.160 1.00 62.57 148 ILE B CA 1
ATOM 2486 C C . ILE B 1 148 ? 53.211 -5.835 30.436 1.00 63.87 148 ILE B C 1
ATOM 2487 O O . ILE B 1 148 ? 53.974 -5.907 31.407 1.00 69.42 148 ILE B O 1
ATOM 2492 N N . GLN B 1 149 ? 53.015 -6.847 29.585 1.00 64.20 149 GLN B N 1
ATOM 2493 C CA . GLN B 1 149 ? 53.728 -8.140 29.681 1.00 65.28 149 GLN B CA 1
ATOM 2494 C C . GLN B 1 149 ? 55.240 -8.004 29.434 1.00 67.85 149 GLN B C 1
ATOM 2495 O O . GLN B 1 149 ? 55.671 -7.476 28.402 1.00 65.21 149 GLN B O 1
ATOM 2501 N N . GLN B 1 150 ? 56.025 -8.519 30.378 1.00 71.81 150 GLN B N 1
ATOM 2502 C CA . GLN B 1 150 ? 57.475 -8.319 30.416 1.00 71.56 150 GLN B CA 1
ATOM 2503 C C . GLN B 1 150 ? 58.296 -9.578 30.089 1.00 80.71 150 GLN B C 1
ATOM 2504 O O . GLN B 1 150 ? 57.792 -10.705 30.212 1.00 80.52 150 GLN B O 1
ATOM 2510 N N . PRO B 1 151 ? 59.561 -9.377 29.647 1.00 88.57 151 PRO B N 1
ATOM 2511 C CA . PRO B 1 151 ? 60.633 -10.385 29.661 1.00 92.30 151 PRO B CA 1
ATOM 2512 C C . PRO B 1 151 ? 60.905 -10.946 31.076 1.00 96.23 151 PRO B C 1
ATOM 2513 O O . PRO B 1 151 ? 60.717 -10.209 32.046 1.00 94.61 151 PRO B O 1
ATOM 2517 N N . GLN B 1 152 ? 61.349 -12.204 31.235 1.00 97.80 152 GLN B N 1
ATOM 2518 C CA . GLN B 1 152 ? 61.688 -13.193 30.183 1.00 101.84 152 GLN B CA 1
ATOM 2519 C C . GLN B 1 152 ? 62.991 -13.936 30.503 1.00 105.01 152 GLN B C 1
ATOM 2520 O O . GLN B 1 152 ? 64.071 -13.342 30.531 1.00 105.73 152 GLN B O 1
#

B-factor: mean 33.39, std 14.18, range [15.59, 105.73]

Secondary structure (DSSP, 8-state):
---BSSHHHHHHHHHHTT---EEEEETTEEEEEEEEEETTEEEEEEEEEEE-STTEEEEEEEEEEEEE-GGGHHHHHHHHHHHHHHSSSEEEE-TT-EEEEEEEEEEETT-B--HHHHHHHHHHHHHHHHHHHHHHHT---TT---SS----/-BS-HHHHHHHHHHTT---EEEEETTEEEEEEEEEETTEEEEEEEEEEE-STTEEEEEEEEEEEEE-GGGHHHHHHHHHHHHHHSSSEEEE-TT-EEEEEEEEEEETT-B--HHHHHHHHHHHHHHHHHHHHHHHT----SPPP-----